Protein AF-A0A2I1JVE1-F1 (afdb_monomer_lite)

InterPro domains:
  IPR011664 Abortive infection system protein AbiD/AbiF-like [PF07751] (32-237)

pLDDT: mean 90.85, std 9.5, range [49.72, 98.31]

Organism: NCBI:txid137730

Secondary structure (DSSP, 8-state):
-PPPP--HHHHHHHHHHTT-B-S-HHHHHHHHHHH-HIIIIIHHGGGSBS----TTSPP-B-TT-BHHHHHHHHHHHHHHHHHHHHHHHHHHHHHHHHHHHHHHHHH-S-HHHHS-GGGS----EEEETTEEEEHHHHHHHHHHHHHT-SSTTHHHHHHHHS---HHHHGGGS-HHHHHHHHHHS-HHHHHHHHHHHH---HHHHHH-HHHHHHHHHHHHHHHHHHHHHHTT---TT---TT---TTGGG-

Sequence (251 aa):
MMKPFLTIDEQITLLKKRQLTFLSEEQASKNLLRYGYYEIINGYKDLFLENKADPCDEDIYLSDSTFENIFDLFLFDTRLRRAVFTSMLEVEMNLRSALSYVICKHYGPNERDYLIRENFKSGNKVSHQGKTEYQIDQLLRKLHKIRHDKVQPMMHYREKYNNVPPWIIIKGTSMGNLLMLYKLLKAPLKNEVVSILYGYPIEVVSNEDSVKNLFADSLKLFLKYRNRSAHGGRIYNYAPEKNKIRYWWIL

Foldseek 3Di:
DDDDDDQLVRVLVLCVVLLAAEPDSVVLSVVCVVQNCCLQCVQQVPVFFPDPDDPPDDTHGDNPHYSVVSVVVSVVQLVVLVVLQVVLVVVLVLLLVLLLVLLCVVQNFFCVRSLDLVQWAQDDWDQDPNDTGTLSVVLSVVLVVLCPDCDPPSVVCCVPVVGGGSSRSSVSDDLVSSLSSLVTGDPLSNLSSLCSSVVNDSVCSSPDVLSVLLVNLVSVVSVVSNVCSVVSHGDPPDDDPPRDRPRPVVD

Structure (mmCIF, N/CA/C/O backbone):
data_AF-A0A2I1JVE1-F1
#
_entry.id   AF-A0A2I1JVE1-F1
#
loop_
_atom_site.group_PDB
_atom_site.id
_atom_site.type_symbol
_atom_site.label_atom_id
_atom_site.label_alt_id
_atom_site.label_comp_id
_atom_site.label_asym_id
_atom_site.label_entity_id
_atom_site.label_seq_id
_atom_site.pdbx_PDB_ins_code
_atom_site.Cartn_x
_atom_site.Cartn_y
_atom_site.Cartn_z
_atom_site.occupancy
_atom_site.B_iso_or_equiv
_atom_site.auth_seq_id
_atom_site.auth_comp_id
_atom_site.auth_asym_id
_atom_site.auth_atom_id
_atom_site.pdbx_PDB_model_num
ATOM 1 N N . MET A 1 1 ? -8.021 21.510 24.294 1.00 49.81 1 MET A N 1
ATOM 2 C CA . MET A 1 1 ? -7.552 21.104 25.639 1.00 49.81 1 MET A CA 1
ATOM 3 C C . MET A 1 1 ? -6.972 19.701 25.572 1.00 49.81 1 MET A C 1
ATOM 5 O O . MET A 1 1 ? -7.503 18.879 24.833 1.00 49.81 1 MET A O 1
ATOM 9 N N . MET A 1 2 ? -5.881 19.437 26.293 1.00 56.72 2 MET A N 1
ATOM 10 C CA . MET A 1 2 ? -5.322 18.087 26.432 1.00 56.72 2 MET A CA 1
ATOM 11 C C . MET A 1 2 ? -6.308 17.246 27.258 1.00 56.72 2 MET A C 1
ATOM 13 O O . MET A 1 2 ? -6.728 17.693 28.323 1.00 56.72 2 MET A O 1
ATOM 17 N N . LYS A 1 3 ? -6.740 16.083 26.752 1.00 74.25 3 LYS A N 1
ATOM 18 C CA . LYS A 1 3 ? -7.636 15.200 27.516 1.00 74.25 3 LYS A CA 1
ATOM 19 C C . LYS A 1 3 ? -6.835 14.545 28.654 1.00 74.25 3 LYS A C 1
ATOM 21 O O . LYS A 1 3 ? -5.726 14.084 28.378 1.00 74.25 3 LYS A O 1
ATOM 26 N N . PRO A 1 4 ? -7.351 14.520 29.896 1.00 83.56 4 PRO A N 1
ATOM 27 C CA . PRO A 1 4 ? -6.646 13.920 31.023 1.00 83.56 4 PRO A CA 1
ATOM 28 C C . PRO A 1 4 ? -6.486 12.408 30.830 1.00 83.56 4 PRO A C 1
ATOM 30 O O . PRO A 1 4 ? -7.264 11.775 30.111 1.00 83.56 4 PRO A O 1
ATOM 33 N N . PHE A 1 5 ? -5.471 11.832 31.475 1.00 87.31 5 PHE A N 1
ATOM 34 C CA . PHE A 1 5 ? -5.350 10.382 31.593 1.00 87.31 5 PHE A CA 1
ATOM 35 C C . PHE A 1 5 ? -6.515 9.842 32.427 1.00 87.31 5 PHE A C 1
ATOM 37 O O . PHE A 1 5 ? -6.842 10.419 33.460 1.00 87.31 5 PHE A O 1
ATOM 44 N N . LEU A 1 6 ? -7.113 8.744 31.965 1.00 89.62 6 LEU A N 1
ATOM 45 C CA . LEU A 1 6 ? -8.162 8.015 32.670 1.00 89.62 6 LEU A CA 1
ATOM 46 C C . LEU A 1 6 ? -7.754 6.546 32.769 1.00 89.62 6 LEU A C 1
ATOM 48 O O . LEU A 1 6 ? -7.384 5.933 31.759 1.00 89.62 6 LEU A O 1
ATOM 52 N N . THR A 1 7 ? -7.863 5.984 33.966 1.00 93.88 7 THR A N 1
ATOM 53 C CA . THR A 1 7 ? -7.804 4.543 34.233 1.00 93.88 7 THR A CA 1
ATOM 54 C C . THR A 1 7 ? -8.938 3.803 33.516 1.00 93.88 7 THR A C 1
ATOM 56 O O . THR A 1 7 ? -9.892 4.413 33.032 1.00 93.88 7 THR A O 1
ATOM 59 N N . ILE A 1 8 ? -8.853 2.473 33.417 1.00 93.81 8 ILE A N 1
ATOM 60 C CA . ILE A 1 8 ? -9.895 1.675 32.747 1.00 93.81 8 ILE A CA 1
ATOM 61 C C . ILE A 1 8 ? -11.248 1.823 33.457 1.00 93.81 8 ILE A C 1
ATOM 63 O O . ILE A 1 8 ? -12.262 2.027 32.794 1.00 93.81 8 ILE A O 1
ATOM 67 N N . ASP A 1 9 ? -11.261 1.829 34.788 1.00 93.31 9 ASP A N 1
ATOM 68 C CA . ASP A 1 9 ? -12.494 1.987 35.567 1.00 93.31 9 ASP A CA 1
ATOM 69 C C . ASP A 1 9 ? -13.114 3.382 35.380 1.00 93.31 9 ASP A C 1
ATOM 71 O O . ASP A 1 9 ? -14.331 3.526 35.222 1.00 93.31 9 ASP A O 1
ATOM 75 N N . GLU A 1 10 ? -12.280 4.425 35.300 1.00 93.81 10 GLU A N 1
ATOM 76 C CA . GLU A 1 10 ? -12.727 5.781 34.962 1.00 93.81 10 GLU A CA 1
ATOM 77 C C . GLU A 1 10 ? -13.257 5.868 33.524 1.00 93.81 10 GLU A C 1
ATOM 79 O O . GLU A 1 10 ? -14.242 6.563 33.272 1.00 93.81 10 GLU A O 1
ATOM 84 N N . GLN A 1 11 ? -12.659 5.141 32.574 1.00 94.06 11 GLN A N 1
ATOM 85 C CA . GLN A 1 11 ? -13.157 5.061 31.197 1.00 94.06 11 GLN A CA 1
ATOM 86 C C . GLN A 1 11 ? -14.532 4.386 31.127 1.00 94.06 11 GLN A C 1
ATOM 88 O O . GLN A 1 11 ? -15.409 4.888 30.423 1.00 94.06 11 GLN A O 1
ATOM 93 N N . ILE A 1 12 ? -14.751 3.291 31.864 1.00 94.38 12 ILE A N 1
ATOM 94 C CA . ILE A 1 12 ? -16.064 2.630 31.957 1.00 94.38 12 ILE A CA 1
ATOM 95 C C . ILE A 1 12 ? -17.092 3.578 32.578 1.00 94.38 12 ILE A C 1
ATOM 97 O O . ILE A 1 12 ? -18.182 3.756 32.034 1.00 94.38 12 ILE A O 1
ATOM 101 N N . THR A 1 13 ? -16.727 4.250 33.671 1.00 93.88 13 THR A N 1
ATOM 102 C CA . THR A 1 13 ? -17.598 5.223 34.346 1.00 93.88 13 THR A CA 1
ATOM 103 C C . THR A 1 13 ? -17.984 6.373 33.412 1.00 93.88 13 THR A C 1
ATOM 105 O O . THR A 1 13 ? -19.152 6.756 33.339 1.00 93.88 13 THR A O 1
ATOM 108 N N . LEU A 1 14 ? -17.028 6.883 32.630 1.00 92.00 14 LEU A N 1
ATOM 109 C CA . LEU A 1 14 ? -17.275 7.906 31.615 1.00 92.00 14 LEU A CA 1
ATOM 110 C C . LEU A 1 14 ? -18.252 7.424 30.537 1.00 92.00 14 LEU A C 1
ATOM 112 O O . LEU A 1 14 ? -19.139 8.173 30.138 1.00 92.00 14 LEU A O 1
ATOM 116 N N . LEU A 1 15 ? -18.099 6.193 30.048 1.00 92.44 15 LEU A N 1
ATOM 117 C CA . LEU A 1 15 ? -18.982 5.630 29.025 1.00 92.44 15 LEU A CA 1
ATOM 118 C C . LEU A 1 15 ? -20.411 5.427 29.547 1.00 92.44 15 LEU A C 1
ATOM 120 O O . LEU A 1 15 ? -21.355 5.776 28.842 1.00 92.44 15 LEU A O 1
ATOM 124 N N . LYS A 1 16 ? -20.572 4.986 30.800 1.00 92.31 16 LYS A N 1
ATOM 125 C CA . LYS A 1 16 ? -21.882 4.918 31.469 1.00 92.31 16 LYS A CA 1
ATOM 126 C C . LYS A 1 16 ? -22.533 6.296 31.600 1.00 92.31 16 LYS A C 1
ATOM 128 O O . LYS A 1 16 ? -23.711 6.440 31.290 1.00 92.31 16 LYS A O 1
ATOM 133 N N . LYS A 1 17 ? -21.767 7.328 31.992 1.00 91.81 17 LYS A N 1
ATOM 134 C CA . LYS A 1 17 ? -22.257 8.723 32.047 1.00 91.81 17 LYS A CA 1
ATOM 135 C C . LYS A 1 17 ? -22.789 9.188 30.683 1.00 91.81 17 LYS A C 1
ATOM 137 O O . LYS A 1 17 ? -23.742 9.955 30.626 1.00 91.81 17 LYS A O 1
ATOM 142 N N . ARG A 1 18 ? -22.198 8.696 29.592 1.00 90.94 18 ARG A N 1
ATOM 143 C CA . ARG A 1 18 ? -22.594 8.991 28.205 1.00 90.94 18 ARG A CA 1
ATOM 144 C C . ARG A 1 18 ? -23.749 8.127 27.681 1.00 90.94 18 ARG A C 1
ATOM 146 O O . ARG A 1 18 ? -24.028 8.177 26.489 1.00 90.94 18 ARG A O 1
ATOM 153 N N . GLN A 1 19 ? -24.414 7.363 28.551 1.00 91.31 19 GLN A N 1
ATOM 154 C CA . GLN A 1 19 ? -25.519 6.448 28.233 1.00 91.31 19 GLN A CA 1
ATOM 155 C C . GLN A 1 19 ? -25.126 5.196 27.430 1.00 91.31 19 GLN A C 1
ATOM 157 O O . GLN A 1 19 ? -25.992 4.523 26.883 1.00 91.31 19 GLN A O 1
ATOM 162 N N . LEU A 1 20 ? -23.839 4.828 27.384 1.00 92.88 20 LEU A N 1
ATOM 163 C CA . LEU A 1 20 ? -23.442 3.557 26.778 1.00 92.88 20 LEU A CA 1
ATOM 164 C C . LEU A 1 20 ? -23.725 2.400 27.743 1.00 92.88 20 LEU A C 1
ATOM 166 O O . LEU A 1 20 ? -23.255 2.405 28.885 1.00 92.88 20 LEU A O 1
ATOM 170 N N . THR A 1 21 ? -24.458 1.397 27.267 1.00 94.75 21 THR A N 1
ATOM 171 C CA . THR A 1 21 ? -24.751 0.179 28.033 1.00 94.75 21 THR A CA 1
ATOM 172 C C . THR A 1 21 ? -23.675 -0.892 27.818 1.00 94.75 21 THR A C 1
ATOM 174 O O . THR A 1 21 ? -22.891 -0.831 26.870 1.00 94.75 21 THR A O 1
ATOM 177 N N . PHE A 1 22 ? -23.601 -1.870 28.723 1.00 95.38 22 PHE A N 1
ATOM 178 C CA . PHE A 1 22 ? -22.607 -2.945 28.691 1.00 95.38 22 PHE A CA 1
ATOM 179 C C . PHE A 1 22 ? -23.295 -4.285 28.931 1.00 95.38 22 PHE A C 1
ATOM 181 O O . PHE A 1 22 ? -24.024 -4.427 29.912 1.00 95.38 22 PHE A O 1
ATOM 188 N N . LEU A 1 23 ? -23.028 -5.277 28.080 1.00 94.19 23 LEU A N 1
ATOM 189 C CA . LEU A 1 23 ? -23.430 -6.660 28.351 1.00 94.19 23 LEU A CA 1
ATOM 190 C C . LEU A 1 23 ? -22.494 -7.301 29.385 1.00 94.19 23 LEU A C 1
ATOM 192 O O . LEU A 1 23 ? -22.943 -8.055 30.247 1.00 94.19 23 LEU A O 1
ATOM 196 N N . SER A 1 24 ? -21.193 -6.989 29.327 1.00 94.81 24 SER A N 1
ATOM 197 C CA . SER A 1 24 ? -20.205 -7.406 30.327 1.00 94.81 24 SER A CA 1
ATOM 198 C C . SER A 1 24 ? -19.128 -6.342 30.543 1.00 94.81 24 SER A C 1
ATOM 200 O O . SER A 1 24 ? -18.213 -6.168 29.735 1.00 94.81 24 SER A O 1
ATOM 202 N N . GLU A 1 25 ? -19.182 -5.668 31.693 1.00 94.19 25 GLU A N 1
ATOM 203 C CA . GLU A 1 25 ? -18.186 -4.654 32.068 1.00 94.19 25 GLU A CA 1
ATOM 204 C C . GLU A 1 25 ? -16.777 -5.236 32.203 1.00 94.19 25 GLU A C 1
ATOM 206 O O . GLU A 1 25 ? -15.808 -4.626 31.759 1.00 94.19 25 GLU A O 1
ATOM 211 N N . GLU A 1 26 ? -16.652 -6.447 32.753 1.00 95.25 26 GLU A N 1
ATOM 212 C CA . GLU A 1 26 ? -15.361 -7.123 32.890 1.00 95.25 26 GLU A CA 1
ATOM 213 C C . GLU A 1 26 ? -14.701 -7.338 31.519 1.00 95.25 26 GLU A C 1
ATOM 215 O O . GLU A 1 26 ? -13.508 -7.067 31.331 1.00 95.25 26 GLU A O 1
ATOM 220 N N . GLN A 1 27 ? -15.479 -7.798 30.534 1.00 94.88 27 GLN A N 1
ATOM 221 C CA . GLN A 1 27 ? -14.973 -8.019 29.185 1.00 94.88 27 GLN A CA 1
ATOM 222 C C . GLN A 1 27 ? -14.660 -6.697 28.476 1.00 94.88 27 GLN A C 1
ATOM 224 O O . GLN A 1 27 ? -13.642 -6.601 27.782 1.00 94.88 27 GLN A O 1
ATOM 229 N N . ALA A 1 28 ? -15.484 -5.668 28.681 1.00 95.62 28 ALA A N 1
ATOM 230 C CA . ALA A 1 28 ? -15.236 -4.333 28.153 1.00 95.62 28 ALA A CA 1
ATOM 231 C C . ALA A 1 28 ? -13.927 -3.739 28.692 1.00 95.62 28 ALA A C 1
ATOM 233 O O . ALA A 1 28 ? -13.100 -3.277 27.903 1.00 95.62 28 ALA A O 1
ATOM 234 N N . SER A 1 29 ? -13.671 -3.851 29.998 1.00 95.12 29 SER A N 1
ATOM 235 C CA . SER A 1 29 ? -12.418 -3.420 30.628 1.00 95.12 29 SER A CA 1
ATOM 236 C C . SER A 1 29 ? -11.199 -4.136 30.043 1.00 95.12 29 SER A C 1
ATOM 238 O O . SER A 1 29 ? -10.210 -3.491 29.682 1.00 95.12 29 SER A O 1
ATOM 240 N N . LYS A 1 30 ? -11.273 -5.464 29.855 1.00 96.12 30 LYS A N 1
ATOM 241 C CA . LYS A 1 30 ? -10.202 -6.241 29.199 1.00 96.12 30 LYS A CA 1
ATOM 242 C C . LYS A 1 30 ? -9.957 -5.779 27.760 1.00 96.12 30 LYS A C 1
ATOM 244 O O . LYS A 1 30 ? -8.806 -5.667 27.334 1.00 96.12 30 LYS A O 1
ATOM 249 N N . ASN A 1 31 ? -11.019 -5.494 27.007 1.00 96.00 31 ASN A N 1
ATOM 250 C CA . ASN A 1 31 ? -10.920 -5.029 25.623 1.00 96.00 31 ASN A CA 1
ATOM 251 C C . ASN A 1 31 ? -10.331 -3.611 25.531 1.00 96.00 31 ASN A C 1
ATOM 253 O O . ASN A 1 31 ? -9.445 -3.379 24.705 1.00 96.00 31 ASN A O 1
ATOM 257 N N . LEU A 1 32 ? -10.759 -2.689 26.399 1.00 95.62 32 LEU A N 1
ATOM 258 C CA . LEU A 1 32 ? -10.210 -1.332 26.490 1.00 95.62 32 LEU A CA 1
ATOM 259 C C . LEU A 1 32 ? -8.726 -1.345 26.857 1.00 95.62 32 LEU A C 1
ATOM 261 O O . LEU A 1 32 ? -7.947 -0.619 26.244 1.00 95.62 32 LEU A O 1
ATOM 265 N N . LEU A 1 33 ? -8.318 -2.209 27.788 1.00 94.88 33 LEU A N 1
ATOM 266 C CA . LEU A 1 33 ? -6.909 -2.381 28.139 1.00 94.88 33 LEU A CA 1
ATOM 267 C C . LEU A 1 33 ? -6.088 -2.927 26.961 1.00 94.88 33 LEU A C 1
ATOM 269 O O . LEU A 1 33 ? -4.961 -2.493 26.733 1.00 94.88 33 LEU A O 1
ATOM 273 N N . ARG A 1 34 ? -6.646 -3.877 26.202 1.00 94.88 34 ARG A N 1
ATOM 274 C CA . ARG A 1 34 ? -5.937 -4.561 25.112 1.00 94.88 34 ARG A CA 1
ATOM 275 C C . ARG A 1 34 ? -5.772 -3.713 23.853 1.00 94.88 34 ARG A C 1
ATOM 277 O O . ARG A 1 34 ? -4.721 -3.778 23.221 1.00 94.88 34 ARG A O 1
ATOM 284 N N . TYR A 1 35 ? -6.817 -3.000 23.443 1.00 93.25 35 TYR A N 1
ATOM 285 C CA . TYR A 1 35 ? -6.843 -2.278 22.165 1.00 93.25 35 TYR A CA 1
ATOM 286 C C . TYR A 1 35 ? -6.790 -0.759 22.333 1.00 93.25 35 TYR A C 1
ATOM 288 O O . TYR A 1 35 ? -6.449 -0.057 21.387 1.00 93.25 35 TYR A O 1
ATOM 296 N N . GLY A 1 36 ? -7.074 -0.254 23.533 1.00 93.00 36 GLY A N 1
ATOM 297 C CA . GLY A 1 36 ? -7.095 1.168 23.836 1.00 93.00 36 GLY A CA 1
ATOM 298 C C . GLY A 1 36 ? -8.445 1.825 23.550 1.00 93.00 36 GLY A C 1
ATOM 299 O O . GLY A 1 36 ? -9.123 1.538 22.561 1.00 93.00 36 GLY A O 1
ATOM 300 N N . TYR A 1 37 ? -8.806 2.785 24.404 1.00 93.38 37 TYR A N 1
ATOM 301 C CA . TYR A 1 37 ? -10.037 3.569 24.278 1.00 93.38 37 TYR A CA 1
ATOM 302 C C . TYR A 1 37 ? -10.138 4.304 22.940 1.00 93.38 37 TYR A C 1
ATOM 304 O O . TYR A 1 37 ? -11.206 4.362 22.338 1.00 93.38 37 TYR A O 1
ATOM 312 N N . TYR A 1 38 ? -9.031 4.881 22.460 1.00 90.19 38 TYR A N 1
ATOM 313 C CA . TYR A 1 38 ? -9.042 5.650 21.217 1.00 90.19 38 TYR A CA 1
ATOM 314 C C . TYR A 1 38 ? -9.389 4.772 20.007 1.00 90.19 38 TYR A C 1
ATOM 316 O O . TYR A 1 38 ? -10.231 5.159 19.201 1.00 90.19 38 TYR A O 1
ATOM 324 N N . GLU A 1 39 ? -8.789 3.587 19.913 1.00 90.94 39 GLU A N 1
ATOM 325 C CA . GLU A 1 39 ? -8.988 2.681 18.780 1.00 90.94 39 GLU A CA 1
ATOM 326 C C . GLU A 1 39 ? -10.410 2.121 18.733 1.00 90.94 39 GLU A C 1
ATOM 328 O O . GLU A 1 39 ? -10.994 2.062 17.655 1.00 90.94 39 GLU A O 1
ATOM 333 N N . ILE A 1 40 ? -10.983 1.747 19.883 1.00 94.00 40 ILE A N 1
ATOM 334 C CA . ILE A 1 40 ? -12.346 1.200 19.943 1.00 94.00 40 ILE A CA 1
ATOM 335 C C . ILE A 1 40 ? -13.380 2.329 19.903 1.00 94.00 40 ILE A C 1
ATOM 337 O O . ILE A 1 40 ? -14.211 2.388 19.003 1.00 94.00 40 ILE A O 1
ATOM 341 N N . ILE A 1 41 ? -13.346 3.240 20.876 1.00 93.56 41 ILE A N 1
ATOM 342 C CA . ILE A 1 41 ? -14.428 4.203 21.079 1.00 93.56 41 ILE A CA 1
ATOM 343 C C . ILE A 1 41 ? -14.321 5.351 20.083 1.00 93.56 41 ILE A C 1
ATOM 345 O O . ILE A 1 41 ? -15.203 5.523 19.248 1.00 93.56 41 ILE A O 1
ATOM 349 N N . ASN A 1 42 ? -13.229 6.122 20.107 1.00 89.38 42 ASN A N 1
ATOM 350 C CA . ASN A 1 42 ? -13.105 7.276 19.204 1.00 89.38 42 ASN A CA 1
ATOM 351 C C . ASN A 1 42 ? -13.051 6.853 17.730 1.00 89.38 42 ASN A C 1
ATOM 353 O O . ASN A 1 42 ? -13.417 7.633 16.854 1.00 89.38 42 ASN A O 1
ATOM 357 N N . GLY A 1 43 ? -12.605 5.626 17.457 1.00 89.44 43 GLY A N 1
ATOM 358 C CA . GLY A 1 43 ? -12.594 5.052 16.122 1.00 89.44 43 GLY A CA 1
ATOM 359 C C . GLY A 1 43 ? -13.978 4.674 15.587 1.00 89.44 43 GLY A C 1
ATOM 360 O O . GLY A 1 43 ? -14.159 4.693 14.373 1.00 89.44 43 GLY A O 1
ATOM 361 N N . TYR A 1 44 ? -14.956 4.327 16.427 1.00 93.19 44 TYR A N 1
ATOM 362 C CA . TYR A 1 44 ? -16.185 3.674 15.941 1.00 93.19 44 TYR A CA 1
ATOM 363 C C . TYR A 1 44 ? -17.487 4.209 16.541 1.00 93.19 44 TYR A C 1
ATOM 365 O O . TYR A 1 44 ? -18.555 3.809 16.088 1.00 93.19 44 TYR A O 1
ATOM 373 N N . LYS A 1 45 ? -17.423 5.162 17.480 1.00 90.81 45 LYS A N 1
ATOM 374 C CA . LYS A 1 45 ? -18.602 5.761 18.124 1.00 90.81 45 LYS A CA 1
ATOM 375 C C . LYS A 1 45 ? -19.570 6.450 17.161 1.00 90.81 45 LYS A C 1
ATOM 377 O O . LYS A 1 45 ? -20.754 6.485 17.454 1.00 90.81 45 LYS A O 1
ATOM 382 N N . ASP A 1 46 ? -19.097 6.971 16.024 1.00 88.94 46 ASP A N 1
ATOM 383 C CA . ASP A 1 46 ? -19.845 7.911 15.166 1.00 88.94 46 ASP A CA 1
ATOM 384 C C . ASP A 1 46 ? -21.217 7.388 14.684 1.00 88.94 46 ASP A C 1
ATOM 386 O O . ASP A 1 46 ? -22.112 8.183 14.402 1.00 88.94 46 ASP A O 1
ATOM 390 N N . LEU A 1 47 ? -21.390 6.065 14.570 1.00 87.94 47 LEU A N 1
ATOM 391 C CA . LEU A 1 47 ? -22.654 5.429 14.162 1.00 87.94 47 LEU A CA 1
ATOM 392 C C . LEU A 1 47 ? -23.653 5.237 15.313 1.00 87.94 47 LEU A C 1
ATOM 394 O O . LEU A 1 47 ? -24.817 4.946 15.057 1.00 87.94 47 LEU A O 1
ATOM 398 N N . PHE A 1 48 ? -23.193 5.383 16.552 1.00 90.62 48 PHE A N 1
ATOM 399 C CA . PHE A 1 48 ? -23.928 5.067 17.777 1.00 90.62 48 PHE A CA 1
ATOM 400 C C . PHE A 1 48 ? -24.266 6.317 18.601 1.00 90.62 48 PHE A C 1
ATOM 402 O O . PHE A 1 48 ? -24.815 6.195 19.692 1.00 90.62 48 PHE A O 1
ATOM 409 N N . LEU A 1 49 ? -23.912 7.511 18.114 1.00 89.56 49 LEU A N 1
ATOM 410 C CA . LEU A 1 49 ? -24.218 8.780 18.773 1.00 89.56 49 LEU A CA 1
ATOM 411 C C . LEU A 1 49 ? -25.605 9.282 18.364 1.00 89.56 49 LEU A C 1
ATOM 413 O O . LEU A 1 49 ? -25.934 9.299 17.177 1.00 89.56 49 LEU A O 1
ATOM 417 N N . GLU A 1 50 ? -26.387 9.724 19.348 1.00 81.19 50 GLU A N 1
ATOM 418 C CA . GLU A 1 50 ? -27.723 10.300 19.150 1.00 81.19 50 GLU A CA 1
ATOM 419 C C . GLU A 1 50 ? -27.633 11.706 18.546 1.00 81.19 50 GLU A C 1
ATOM 421 O O . GLU A 1 50 ? -28.279 12.018 17.546 1.00 81.19 50 GLU A O 1
ATOM 426 N N . ASN A 1 51 ? -26.739 12.529 19.095 1.00 70.31 51 ASN A N 1
ATOM 427 C CA . ASN A 1 51 ? -26.424 13.844 18.566 1.00 70.31 51 ASN A CA 1
ATOM 428 C C . ASN A 1 51 ? -25.065 13.807 17.866 1.00 70.31 51 ASN A C 1
ATOM 430 O O . ASN A 1 51 ? -24.022 13.651 18.499 1.00 70.31 51 ASN A O 1
ATOM 434 N N . LYS A 1 52 ? -25.056 14.044 16.549 1.00 63.06 52 LYS A N 1
ATOM 435 C CA . LYS A 1 52 ? -23.845 14.458 15.818 1.00 63.06 52 LYS A CA 1
ATOM 436 C C . LYS A 1 52 ? -23.562 15.940 16.104 1.00 63.06 52 LYS A C 1
ATOM 438 O O . LYS A 1 52 ? -23.509 16.741 15.175 1.00 63.06 52 LYS A O 1
ATOM 443 N N . ALA A 1 53 ? -23.526 16.328 17.375 1.00 49.72 53 ALA A N 1
ATOM 444 C CA . ALA A 1 53 ? -23.419 17.728 17.762 1.00 49.72 53 ALA A CA 1
ATOM 445 C C . ALA A 1 53 ? -21.970 18.233 17.701 1.00 49.72 53 ALA A C 1
ATOM 447 O O . ALA A 1 53 ? -21.019 17.452 17.621 1.00 49.72 53 ALA A O 1
ATOM 448 N N . ASP A 1 54 ? -21.859 19.561 17.666 1.00 52.75 54 ASP A N 1
ATOM 449 C CA . ASP A 1 54 ? -20.648 20.379 17.586 1.00 52.75 54 ASP A CA 1
ATOM 450 C C . ASP A 1 54 ? -19.485 19.836 18.451 1.00 52.75 54 ASP A C 1
ATOM 452 O O . ASP A 1 54 ? -19.724 19.218 19.489 1.00 52.75 54 ASP A O 1
ATOM 456 N N . PRO A 1 55 ? -18.208 20.135 18.131 1.00 54.38 55 PRO A N 1
ATOM 457 C CA . PRO A 1 55 ? -17.032 19.716 18.911 1.00 54.38 55 PRO A CA 1
ATOM 458 C C . PRO A 1 55 ? -17.035 20.118 20.401 1.00 54.38 55 PRO A C 1
ATOM 460 O O . PRO A 1 55 ? -16.106 19.751 21.126 1.00 54.38 55 PRO A O 1
ATOM 463 N N . CYS A 1 56 ? -18.020 20.913 20.825 1.00 49.88 56 CYS A N 1
ATOM 464 C CA . CYS A 1 56 ? -18.212 21.438 22.169 1.00 49.88 56 CYS A CA 1
ATOM 465 C C . CYS A 1 56 ? -19.190 20.620 23.030 1.00 49.88 56 CYS A C 1
ATOM 467 O O . CYS A 1 56 ? -19.138 20.771 24.249 1.00 49.88 56 CYS A O 1
ATOM 469 N N . ASP A 1 57 ? -20.034 19.763 22.444 1.00 61.03 57 ASP A N 1
ATOM 470 C CA . ASP A 1 57 ? -21.010 18.969 23.202 1.00 61.03 57 ASP A CA 1
ATOM 471 C C . ASP A 1 57 ? -20.433 17.621 23.667 1.00 61.03 57 ASP A C 1
ATOM 473 O O . ASP A 1 57 ? -19.573 17.013 23.019 1.00 61.03 57 ASP A O 1
ATOM 477 N N . GLU A 1 58 ? -20.879 17.147 24.838 1.00 72.56 58 GLU A N 1
ATOM 478 C CA . GLU A 1 58 ? -20.535 15.803 25.317 1.00 72.56 58 GLU A CA 1
ATOM 479 C C . GLU A 1 58 ? -21.189 14.741 24.411 1.00 72.56 58 GLU A C 1
ATOM 481 O O . GLU A 1 58 ? -22.375 14.812 24.103 1.00 72.56 58 GLU A O 1
ATOM 486 N N . ASP A 1 59 ? -20.413 13.730 24.003 1.00 81.62 59 ASP A N 1
ATOM 487 C CA . ASP A 1 59 ? -20.921 12.580 23.243 1.00 81.62 59 ASP A CA 1
ATOM 488 C C . ASP A 1 59 ? -22.031 11.854 24.035 1.00 81.62 59 ASP A C 1
ATOM 490 O O . ASP A 1 59 ? -21.745 11.332 25.116 1.00 81.62 59 ASP A O 1
ATOM 494 N N . ILE A 1 60 ? -23.245 11.754 23.483 1.00 86.31 60 ILE A N 1
ATOM 495 C CA . ILE A 1 60 ? -24.353 10.948 24.032 1.00 86.31 60 ILE A CA 1
ATOM 496 C C . ILE A 1 60 ? -24.667 9.806 23.059 1.00 86.31 60 ILE A C 1
ATOM 498 O O . ILE A 1 60 ? -24.871 10.042 21.863 1.00 86.31 60 ILE A O 1
ATOM 502 N N . TYR A 1 61 ? -24.669 8.571 23.565 1.00 88.88 61 TYR A N 1
ATOM 503 C CA . TYR A 1 61 ? -24.983 7.373 22.781 1.00 88.88 61 TYR A CA 1
ATOM 504 C C . TYR A 1 61 ? -26.494 7.130 22.695 1.00 88.88 61 TYR A C 1
ATOM 506 O O . TYR A 1 61 ? -27.234 7.497 23.601 1.00 88.88 61 TYR A O 1
ATOM 514 N N . LEU A 1 62 ? -26.940 6.485 21.614 1.00 89.06 62 LEU A N 1
ATOM 515 C CA . LEU A 1 62 ? -28.326 6.031 21.454 1.00 89.06 62 LEU A CA 1
ATOM 516 C C . LEU A 1 62 ? -28.697 5.039 22.571 1.00 89.06 62 LEU A C 1
ATOM 518 O O . LEU A 1 62 ? -27.865 4.209 22.942 1.00 89.06 62 LEU A O 1
ATOM 522 N N . SER A 1 63 ? -29.951 5.062 23.033 1.00 83.75 63 SER A N 1
ATOM 523 C CA . SER A 1 63 ? -30.436 4.280 24.187 1.00 83.75 63 SER A CA 1
ATOM 524 C C . SER A 1 63 ? -30.150 2.775 24.119 1.00 83.75 63 SER A C 1
ATOM 526 O O . SER A 1 63 ? -29.860 2.161 25.142 1.00 83.75 63 SER A O 1
ATOM 528 N N . ASP A 1 64 ? -30.179 2.192 22.918 1.00 87.62 64 ASP A N 1
ATOM 529 C CA . ASP A 1 64 ? -29.972 0.752 22.704 1.00 87.62 64 ASP A CA 1
ATOM 530 C C . ASP A 1 64 ? -28.526 0.398 22.308 1.00 87.62 64 ASP A C 1
ATOM 532 O O . ASP A 1 64 ? -28.225 -0.749 21.975 1.00 87.62 64 ASP A O 1
ATOM 536 N N . SER A 1 65 ? -27.608 1.372 22.309 1.00 92.38 65 SER A N 1
ATOM 537 C CA . SER A 1 65 ? -26.207 1.120 21.968 1.00 92.38 65 SER A CA 1
ATOM 538 C C . SER A 1 65 ? -25.463 0.483 23.134 1.00 92.38 65 SER A C 1
ATOM 540 O O . SER A 1 65 ? -25.405 1.027 24.241 1.00 92.38 65 SER A O 1
ATOM 542 N N . THR A 1 66 ? -24.825 -0.650 22.852 1.00 95.56 66 THR A N 1
ATOM 543 C CA . THR A 1 66 ? -23.922 -1.326 23.788 1.00 95.56 66 THR A CA 1
ATOM 544 C C . THR A 1 66 ? -22.461 -1.102 23.401 1.00 95.56 66 THR A C 1
ATOM 546 O O . THR A 1 66 ? -22.127 -0.895 22.227 1.00 95.56 66 THR A O 1
ATOM 549 N N . PHE A 1 67 ? -21.555 -1.191 24.376 1.00 96.19 67 PHE A N 1
ATOM 550 C CA . PHE A 1 67 ? -20.116 -1.257 24.115 1.00 96.19 67 PHE A CA 1
ATOM 551 C C . PHE A 1 67 ? -19.773 -2.392 23.144 1.00 96.19 67 PHE A C 1
ATOM 553 O O . PHE A 1 67 ? -18.935 -2.224 22.257 1.00 96.19 67 PHE A O 1
ATOM 560 N N . GLU A 1 68 ? -20.444 -3.532 23.285 1.00 96.81 68 GLU A N 1
ATOM 561 C CA . GLU A 1 68 ? -20.265 -4.707 22.446 1.00 96.81 68 GLU A CA 1
ATOM 562 C C . GLU A 1 68 ? -20.594 -4.414 20.978 1.00 96.81 68 GLU A C 1
ATOM 564 O O . GLU A 1 68 ? -19.828 -4.825 20.113 1.00 96.81 68 GLU A O 1
ATOM 569 N N . ASN A 1 69 ? -21.621 -3.611 20.671 1.00 95.56 69 ASN A N 1
ATOM 570 C CA . ASN A 1 69 ? -21.903 -3.220 19.283 1.00 95.56 69 ASN A CA 1
ATOM 571 C C . ASN A 1 69 ? -20.761 -2.402 18.658 1.00 95.56 69 ASN A C 1
ATOM 573 O O . ASN A 1 69 ? -20.373 -2.642 17.510 1.00 95.56 69 ASN A O 1
ATOM 577 N N . ILE A 1 70 ? -20.198 -1.450 19.411 1.00 95.94 70 ILE A N 1
ATOM 578 C CA . ILE A 1 70 ? -19.048 -0.648 18.962 1.00 95.94 70 ILE A CA 1
ATOM 579 C C . ILE A 1 70 ? -17.829 -1.557 18.765 1.00 95.94 70 ILE A C 1
ATOM 581 O O . ILE A 1 70 ? -17.106 -1.454 17.768 1.00 95.94 70 ILE A O 1
ATOM 585 N N . PHE A 1 71 ? -17.605 -2.471 19.708 1.00 96.81 71 PHE A N 1
ATOM 586 C CA . PHE A 1 71 ? -16.490 -3.403 19.670 1.00 96.81 71 PHE A CA 1
ATOM 587 C C . PHE A 1 71 ? -16.603 -4.417 18.521 1.00 96.81 71 PHE A C 1
ATOM 589 O O . PHE A 1 71 ? -15.603 -4.706 17.861 1.00 96.81 71 PHE A O 1
ATOM 596 N N . ASP A 1 72 ? -17.802 -4.902 18.210 1.00 96.50 72 ASP A N 1
ATOM 597 C CA . ASP A 1 72 ? -18.055 -5.793 17.077 1.00 96.50 72 ASP A CA 1
ATOM 598 C C . ASP A 1 72 ? -17.756 -5.106 15.745 1.00 96.50 72 ASP A C 1
ATOM 600 O O . ASP A 1 72 ? -17.129 -5.707 14.867 1.00 96.50 72 ASP A O 1
ATOM 604 N N . LEU A 1 73 ? -18.104 -3.821 15.606 1.00 96.44 73 LEU A N 1
ATOM 605 C CA . LEU A 1 73 ? -17.728 -3.034 14.433 1.00 96.44 73 LEU A CA 1
ATOM 606 C C . LEU A 1 73 ? -16.202 -2.867 14.327 1.00 96.44 73 LEU A C 1
ATOM 608 O O . LEU A 1 73 ? -15.638 -3.025 13.241 1.00 96.44 73 LEU A O 1
ATOM 612 N N . PHE A 1 74 ? -15.518 -2.614 15.447 1.00 96.38 74 PHE A N 1
ATOM 613 C CA . PHE A 1 74 ? -14.052 -2.581 15.506 1.00 96.38 74 PHE A CA 1
ATOM 614 C C . PHE A 1 74 ? -13.426 -3.919 15.069 1.00 96.38 74 PHE A C 1
ATOM 616 O O . PHE A 1 74 ? -12.450 -3.945 14.305 1.00 96.38 74 PHE A O 1
ATOM 623 N N . LEU A 1 75 ? -13.979 -5.048 15.523 1.00 96.50 75 LEU A N 1
ATOM 624 C CA . LEU A 1 75 ? -13.514 -6.381 15.140 1.00 96.50 75 LEU A CA 1
ATOM 625 C C . LEU A 1 75 ? -13.781 -6.673 13.662 1.00 96.50 75 LEU A C 1
ATOM 627 O O . LEU A 1 75 ? -12.903 -7.215 12.982 1.00 96.50 75 LEU A O 1
ATOM 631 N N . PHE A 1 76 ? -14.957 -6.301 13.160 1.00 97.31 76 PHE A N 1
ATOM 632 C CA . PHE A 1 76 ? -15.313 -6.410 11.751 1.00 97.31 76 PHE A CA 1
ATOM 633 C C . PHE A 1 76 ? -14.331 -5.628 10.872 1.00 97.31 76 PHE A C 1
ATOM 635 O O . PHE A 1 76 ? -13.709 -6.221 9.987 1.00 97.31 76 PHE A O 1
ATOM 642 N N . ASP A 1 77 ? -14.110 -4.339 11.154 1.00 96.75 77 ASP A N 1
ATOM 643 C CA . ASP A 1 77 ? -13.170 -3.514 10.387 1.00 96.75 77 ASP A CA 1
ATOM 644 C C . ASP A 1 77 ? -11.743 -4.057 10.481 1.00 96.75 77 ASP A C 1
ATOM 646 O O . ASP A 1 77 ? -11.020 -4.101 9.489 1.00 96.75 77 ASP A O 1
ATOM 650 N N . THR A 1 78 ? -11.342 -4.577 11.644 1.00 95.38 78 THR A N 1
ATOM 651 C CA . THR A 1 78 ? -10.035 -5.223 11.807 1.00 95.38 78 THR A CA 1
ATOM 652 C C . THR A 1 78 ? -9.882 -6.451 10.906 1.00 95.38 78 THR A C 1
ATOM 654 O O . THR A 1 78 ? -8.814 -6.643 10.314 1.00 95.38 78 THR A O 1
ATOM 657 N N . ARG A 1 79 ? -10.920 -7.288 10.779 1.00 97.31 79 ARG A N 1
ATOM 658 C CA . ARG A 1 79 ? -10.920 -8.447 9.870 1.00 97.31 79 ARG A CA 1
ATOM 659 C C . ARG A 1 79 ? -10.889 -7.996 8.411 1.00 97.31 79 ARG A C 1
ATOM 661 O O . ARG A 1 79 ? -10.058 -8.491 7.652 1.00 97.31 79 ARG A O 1
ATOM 668 N N . LEU A 1 80 ? -11.712 -7.012 8.049 1.00 96.88 80 LEU A N 1
ATOM 669 C CA . LEU A 1 80 ? -11.744 -6.426 6.709 1.00 96.88 80 LEU A CA 1
ATOM 670 C C . LEU A 1 80 ? -10.381 -5.837 6.322 1.00 96.88 80 LEU A C 1
ATOM 672 O O . LEU A 1 80 ? -9.843 -6.141 5.261 1.00 96.88 80 LEU A O 1
ATOM 676 N N . ARG A 1 81 ? -9.768 -5.062 7.218 1.00 96.44 81 ARG A N 1
ATOM 677 C CA . ARG A 1 81 ? -8.436 -4.477 7.046 1.00 96.44 81 ARG A CA 1
ATOM 678 C C . ARG A 1 81 ? -7.359 -5.528 6.821 1.00 96.44 81 ARG A C 1
ATOM 680 O O . ARG A 1 81 ? -6.491 -5.331 5.974 1.00 96.44 81 ARG A O 1
ATOM 687 N N . ARG A 1 82 ? -7.403 -6.641 7.558 1.00 96.56 82 ARG A N 1
ATOM 688 C CA . ARG A 1 82 ? -6.477 -7.766 7.347 1.00 96.56 82 ARG A CA 1
ATOM 689 C C . ARG A 1 82 ? -6.678 -8.396 5.974 1.00 96.56 82 ARG A C 1
ATOM 691 O O . ARG A 1 82 ? -5.690 -8.599 5.280 1.00 96.56 82 ARG A O 1
ATOM 698 N N . ALA A 1 83 ? -7.923 -8.647 5.569 1.00 97.31 83 ALA A N 1
ATOM 699 C CA . ALA A 1 83 ? -8.229 -9.201 4.252 1.00 97.31 83 ALA A CA 1
ATOM 700 C C . ALA A 1 83 ? -7.715 -8.289 3.126 1.00 97.31 83 ALA A C 1
ATOM 702 O O . ALA A 1 83 ? -6.961 -8.739 2.268 1.00 97.31 83 ALA A O 1
ATOM 703 N N . VAL A 1 84 ? -8.021 -6.987 3.194 1.00 96.62 84 VAL A N 1
ATOM 704 C CA . VAL A 1 84 ? -7.522 -5.990 2.236 1.00 96.62 84 VAL A CA 1
ATOM 705 C C . VAL A 1 84 ? -5.996 -5.965 2.215 1.00 96.62 84 VAL A C 1
ATOM 707 O O . VAL A 1 84 ? -5.404 -5.980 1.140 1.00 96.62 84 VAL A O 1
ATOM 710 N N . PHE A 1 85 ? -5.337 -5.951 3.377 1.00 96.69 85 PHE A N 1
ATOM 711 C CA . PHE A 1 85 ? -3.877 -5.949 3.438 1.00 96.69 85 PHE A CA 1
ATOM 712 C C . PHE A 1 85 ? -3.275 -7.183 2.758 1.00 96.69 85 PHE A C 1
ATOM 714 O O . PHE A 1 85 ? -2.382 -7.026 1.928 1.00 96.69 85 PHE A O 1
ATOM 721 N N . THR A 1 86 ? -3.791 -8.381 3.047 1.00 97.00 86 THR A N 1
ATOM 722 C CA . THR A 1 86 ? -3.330 -9.632 2.430 1.00 97.00 86 THR A CA 1
ATOM 723 C C . THR A 1 86 ? -3.501 -9.609 0.911 1.00 97.00 86 THR A C 1
ATOM 725 O O . THR A 1 86 ? -2.531 -9.854 0.198 1.00 97.00 86 THR A O 1
ATOM 728 N N . SER A 1 87 ? -4.668 -9.211 0.395 1.00 96.69 87 SER A N 1
ATOM 729 C CA . SER A 1 87 ? -4.879 -9.085 -1.056 1.00 96.69 87 SER A CA 1
ATOM 730 C C . SER A 1 87 ? -3.942 -8.053 -1.694 1.00 96.69 87 SER A C 1
ATOM 732 O O . SER A 1 87 ? -3.458 -8.239 -2.809 1.00 96.69 87 SER A O 1
ATOM 734 N N . MET A 1 88 ? -3.625 -6.960 -0.992 1.00 96.31 88 MET A N 1
ATOM 735 C CA . MET A 1 88 ? -2.663 -5.974 -1.491 1.00 96.31 88 MET A CA 1
ATOM 736 C C . MET A 1 88 ? -1.229 -6.515 -1.544 1.00 96.31 88 MET A C 1
ATOM 738 O O . MET A 1 88 ? -0.477 -6.087 -2.418 1.00 96.31 88 MET A O 1
ATOM 742 N N . LEU A 1 89 ? -0.844 -7.456 -0.673 1.00 95.44 89 LEU A N 1
ATOM 743 C CA . LEU A 1 89 ? 0.461 -8.123 -0.764 1.00 95.44 89 LEU A CA 1
ATOM 744 C C . LEU A 1 89 ? 0.577 -8.959 -2.044 1.00 95.44 89 LEU A C 1
ATOM 746 O O . LEU A 1 89 ? 1.628 -8.934 -2.686 1.00 95.44 89 LEU A O 1
ATOM 750 N N . GLU A 1 90 ? -0.496 -9.642 -2.448 1.00 95.56 90 GLU A N 1
ATOM 751 C CA . GLU A 1 90 ? -0.546 -10.405 -3.703 1.00 95.56 90 GLU A CA 1
ATOM 752 C C . GLU A 1 90 ? -0.448 -9.486 -4.924 1.00 95.56 90 GLU A C 1
ATOM 754 O O . GLU A 1 90 ? 0.366 -9.719 -5.819 1.00 95.56 90 GLU A O 1
ATOM 759 N N . VAL A 1 91 ? -1.200 -8.380 -4.931 1.00 95.38 91 VAL A N 1
ATOM 760 C CA . VAL A 1 91 ? -1.098 -7.351 -5.979 1.00 95.38 91 VAL A CA 1
ATOM 761 C C . VAL A 1 91 ? 0.327 -6.800 -6.071 1.00 95.38 91 VAL A C 1
ATOM 763 O O . VAL A 1 91 ? 0.877 -6.660 -7.165 1.00 95.38 91 VAL A O 1
ATOM 766 N N . GLU A 1 92 ? 0.951 -6.501 -4.929 1.00 95.81 92 GLU A N 1
ATOM 767 C CA . GLU A 1 92 ? 2.324 -6.004 -4.869 1.00 95.81 92 GLU A CA 1
ATOM 768 C C . GLU A 1 92 ? 3.316 -7.050 -5.404 1.00 95.81 92 GLU A C 1
ATOM 770 O O . GLU A 1 92 ? 4.227 -6.706 -6.157 1.00 95.81 92 GLU A O 1
ATOM 775 N N . MET A 1 93 ? 3.130 -8.331 -5.072 1.00 96.12 93 MET A N 1
ATOM 776 C CA . MET A 1 93 ? 3.933 -9.442 -5.589 1.00 96.12 93 MET A CA 1
ATOM 777 C C . MET A 1 93 ? 3.813 -9.580 -7.113 1.00 96.12 93 MET A C 1
ATOM 779 O O . MET A 1 93 ? 4.835 -9.669 -7.798 1.00 96.12 93 MET A O 1
ATOM 783 N N . ASN A 1 94 ? 2.595 -9.530 -7.653 1.00 96.31 94 ASN A N 1
ATOM 784 C CA . ASN A 1 94 ? 2.352 -9.618 -9.093 1.00 96.31 94 ASN A CA 1
ATOM 785 C C . ASN A 1 94 ? 2.979 -8.434 -9.834 1.00 96.31 94 ASN A C 1
ATOM 787 O O . ASN A 1 94 ? 3.683 -8.625 -10.828 1.00 96.31 94 ASN A O 1
ATOM 791 N N . LEU A 1 95 ? 2.824 -7.216 -9.302 1.00 97.31 95 LEU A N 1
ATOM 792 C CA . LEU A 1 95 ? 3.453 -6.020 -9.861 1.00 97.31 95 LEU A CA 1
ATOM 793 C C . LEU A 1 95 ? 4.985 -6.125 -9.857 1.00 97.31 95 LEU A C 1
ATOM 795 O O . LEU A 1 95 ? 5.623 -5.778 -10.852 1.00 97.31 95 LEU A O 1
ATOM 799 N N . ARG A 1 96 ? 5.589 -6.636 -8.773 1.00 97.25 96 ARG A N 1
ATOM 800 C CA . ARG A 1 96 ? 7.038 -6.900 -8.719 1.00 97.25 96 ARG A CA 1
ATOM 801 C C . ARG A 1 96 ? 7.469 -7.868 -9.809 1.00 97.25 96 ARG A C 1
ATOM 803 O O . ARG A 1 96 ? 8.471 -7.610 -10.474 1.00 97.25 96 ARG A O 1
ATOM 810 N N . SER A 1 97 ? 6.733 -8.966 -9.968 1.00 97.62 97 SER A N 1
ATOM 811 C CA . SER A 1 97 ? 7.033 -10.001 -10.956 1.00 97.62 97 SER A CA 1
ATOM 812 C C . SER A 1 97 ? 6.992 -9.434 -12.377 1.00 97.62 97 SER A C 1
ATOM 814 O O . SER A 1 97 ? 7.995 -9.497 -13.086 1.00 97.62 97 SER A O 1
ATOM 816 N N . ALA A 1 98 ? 5.896 -8.761 -12.747 1.00 98.12 98 ALA A N 1
ATOM 817 C CA . ALA A 1 98 ? 5.726 -8.166 -14.072 1.00 98.12 98 ALA A CA 1
ATOM 818 C C . ALA A 1 98 ? 6.797 -7.105 -14.375 1.00 98.12 98 ALA A C 1
ATOM 820 O O . ALA A 1 98 ? 7.417 -7.136 -15.437 1.00 98.12 98 ALA A O 1
ATOM 821 N N . LEU A 1 99 ? 7.079 -6.200 -13.427 1.00 98.12 99 LEU A N 1
ATOM 822 C CA . LEU A 1 99 ? 8.131 -5.191 -13.598 1.00 98.12 99 LEU A CA 1
ATOM 823 C C . LEU A 1 99 ? 9.511 -5.829 -13.768 1.00 98.12 99 LEU A C 1
ATOM 825 O O . LEU A 1 99 ? 10.268 -5.418 -14.644 1.00 98.12 99 LEU A O 1
ATOM 829 N N . SER A 1 100 ? 9.834 -6.837 -12.955 1.00 97.56 100 SER A N 1
ATOM 830 C CA . SER A 1 100 ? 11.121 -7.538 -13.033 1.00 97.56 100 SER A CA 1
ATOM 831 C C . SER A 1 100 ? 11.286 -8.259 -14.364 1.00 97.56 100 SER A C 1
ATOM 833 O O . SER A 1 100 ? 12.353 -8.176 -14.968 1.00 97.56 100 SER A O 1
ATOM 835 N N . TYR A 1 101 ? 10.230 -8.936 -14.819 1.00 98.25 101 TYR A N 1
ATOM 836 C CA . TYR A 1 101 ? 10.206 -9.645 -16.090 1.00 98.25 101 TYR A CA 1
ATOM 837 C C . TYR A 1 101 ? 10.432 -8.688 -17.261 1.00 98.25 101 TYR A C 1
ATOM 839 O O . TYR A 1 101 ? 11.367 -8.885 -18.031 1.00 98.25 101 TYR A O 1
ATOM 847 N N . VAL A 1 102 ? 9.643 -7.612 -17.354 1.00 98.31 102 VAL A N 1
ATOM 848 C CA . VAL A 1 102 ? 9.744 -6.641 -18.454 1.00 98.31 102 VAL A CA 1
ATOM 849 C C . VAL A 1 102 ? 11.108 -5.950 -18.456 1.00 98.31 102 VAL A C 1
ATOM 851 O O . VAL A 1 102 ? 11.756 -5.867 -19.494 1.00 98.31 102 VAL A O 1
ATOM 854 N N . ILE A 1 103 ? 11.607 -5.508 -17.300 1.00 97.88 103 ILE A N 1
ATOM 855 C CA . ILE A 1 103 ? 12.936 -4.881 -17.216 1.00 97.88 103 ILE A CA 1
ATOM 856 C C . ILE A 1 103 ? 14.026 -5.860 -17.666 1.00 97.88 103 ILE A C 1
ATOM 858 O O . ILE A 1 103 ? 14.873 -5.494 -18.476 1.00 97.88 103 ILE A O 1
ATOM 862 N N . CYS A 1 104 ? 13.990 -7.106 -17.189 1.00 97.12 104 CYS A N 1
ATOM 863 C CA . CYS A 1 104 ? 14.987 -8.107 -17.556 1.00 97.12 104 CYS A CA 1
ATOM 864 C C . CYS A 1 104 ? 14.910 -8.503 -19.036 1.00 97.12 104 CYS A C 1
ATOM 866 O O . CYS A 1 104 ? 15.944 -8.727 -19.657 1.00 97.12 104 CYS A O 1
ATOM 868 N N . LYS A 1 105 ? 13.705 -8.588 -19.609 1.00 97.94 105 LYS A N 1
ATOM 869 C CA . LYS A 1 105 ? 13.500 -8.928 -21.021 1.00 97.94 105 LYS A CA 1
ATOM 870 C C . LYS A 1 105 ? 14.133 -7.896 -21.956 1.00 97.94 105 LYS A C 1
ATOM 872 O O . LYS A 1 105 ? 14.696 -8.278 -22.974 1.00 97.94 105 LYS A O 1
ATOM 877 N N . HIS A 1 106 ? 14.045 -6.609 -21.617 1.00 97.94 106 HIS A N 1
ATOM 878 C CA . HIS A 1 106 ? 14.521 -5.521 -22.483 1.00 97.94 106 HIS A CA 1
ATOM 879 C C . HIS A 1 106 ? 15.950 -5.067 -22.188 1.00 97.94 106 HIS A C 1
ATOM 881 O O . HIS A 1 106 ? 16.640 -4.627 -23.102 1.00 97.94 106 HIS A O 1
ATOM 887 N N . TYR A 1 107 ? 16.393 -5.148 -20.933 1.00 97.06 107 TYR A N 1
ATOM 888 C CA . TYR A 1 107 ? 17.694 -4.619 -20.505 1.00 97.06 107 TYR A CA 1
ATOM 889 C C . TYR A 1 107 ? 18.634 -5.683 -19.937 1.00 97.06 107 TYR A C 1
ATOM 891 O O . TYR A 1 107 ? 19.748 -5.363 -19.548 1.00 97.06 107 TYR A O 1
ATOM 899 N N . GLY A 1 108 ? 18.209 -6.944 -19.874 1.00 96.62 108 GLY A N 1
ATOM 900 C CA . GLY A 1 108 ? 19.005 -8.027 -19.314 1.00 96.62 108 GLY A CA 1
ATOM 901 C C . GLY A 1 108 ? 19.036 -8.058 -17.777 1.00 96.62 108 GLY A C 1
ATOM 902 O O . GLY A 1 108 ? 18.485 -7.191 -17.090 1.00 96.62 108 GLY A O 1
ATOM 903 N N . PRO A 1 109 ? 19.661 -9.100 -17.201 1.00 96.06 109 PRO A N 1
ATOM 904 C CA . PRO A 1 109 ? 19.704 -9.317 -15.756 1.00 96.06 109 PRO A CA 1
ATOM 905 C C . PRO A 1 109 ? 20.864 -8.592 -15.056 1.00 96.06 109 PRO A C 1
ATOM 907 O O . PRO A 1 109 ? 20.987 -8.695 -13.833 1.00 96.06 109 PRO A O 1
ATOM 910 N N . ASN A 1 110 ? 21.753 -7.924 -15.796 1.00 95.69 110 ASN A N 1
ATOM 911 C CA . ASN A 1 110 ? 22.934 -7.275 -15.234 1.00 95.69 110 ASN A CA 1
ATOM 912 C C . ASN A 1 110 ? 22.607 -5.851 -14.773 1.00 95.69 110 ASN A C 1
ATOM 914 O O . ASN A 1 110 ? 22.076 -5.045 -15.536 1.00 95.69 110 ASN A O 1
ATOM 918 N N . GLU A 1 111 ? 22.955 -5.524 -13.530 1.00 91.44 111 GLU A N 1
ATOM 919 C CA . GLU A 1 111 ? 22.729 -4.207 -12.929 1.00 91.44 111 GLU A CA 1
ATOM 920 C C . GLU A 1 111 ? 23.319 -3.056 -13.743 1.00 91.44 111 GLU A C 1
ATOM 922 O O . GLU A 1 111 ? 22.748 -1.967 -13.745 1.00 91.44 111 GLU A O 1
ATOM 927 N N . ARG A 1 112 ? 24.413 -3.299 -14.473 1.00 92.75 112 ARG A N 1
ATOM 928 C CA . ARG A 1 112 ? 25.048 -2.294 -15.336 1.00 92.75 112 ARG A CA 1
ATOM 929 C C . ARG A 1 112 ? 24.206 -1.932 -16.553 1.00 92.75 112 ARG A C 1
ATOM 931 O O . ARG A 1 112 ? 24.347 -0.822 -17.047 1.00 92.75 112 ARG A O 1
ATOM 938 N N . ASP A 1 113 ? 23.327 -2.832 -16.980 1.00 95.44 113 ASP A N 1
ATOM 939 C CA . ASP A 1 113 ? 22.532 -2.677 -18.194 1.00 95.44 113 ASP A CA 1
ATOM 940 C C . ASP A 1 113 ? 21.144 -2.112 -17.868 1.00 95.44 113 ASP A C 1
ATOM 942 O O . ASP A 1 113 ? 20.648 -1.219 -18.558 1.00 95.44 113 ASP A O 1
ATOM 946 N N . TYR A 1 114 ? 20.517 -2.576 -16.778 1.00 94.81 114 TYR A N 1
ATOM 947 C CA . TYR A 1 114 ? 19.149 -2.172 -16.440 1.00 94.81 114 TYR A CA 1
ATOM 948 C C . TYR A 1 114 ? 19.046 -0.949 -15.511 1.00 94.81 114 TYR A C 1
ATOM 950 O O . TYR A 1 114 ? 18.016 -0.273 -15.545 1.00 94.81 114 TYR A O 1
ATOM 958 N N . LEU A 1 115 ? 20.070 -0.612 -14.709 1.00 93.75 115 LEU A N 1
ATOM 959 C CA . LEU A 1 115 ? 20.076 0.585 -13.837 1.00 93.75 115 LEU A CA 1
ATOM 960 C C . LEU A 1 115 ? 20.615 1.847 -14.535 1.00 93.75 115 LEU A C 1
ATOM 962 O O . LEU A 1 115 ? 21.145 2.748 -13.886 1.00 93.75 115 LEU A O 1
ATOM 966 N N . ILE A 1 116 ? 20.464 1.936 -15.854 1.00 95.38 116 ILE A N 1
ATOM 967 C CA . ILE A 1 116 ? 20.864 3.102 -16.646 1.00 95.38 116 ILE A CA 1
ATOM 968 C C . ILE A 1 116 ? 19.726 4.129 -16.651 1.00 95.38 116 ILE A C 1
ATOM 970 O O . ILE A 1 116 ? 18.570 3.800 -16.928 1.00 95.38 116 ILE A O 1
ATOM 974 N N . ARG A 1 117 ? 20.034 5.398 -16.362 1.00 95.44 117 ARG A N 1
ATOM 975 C CA . ARG A 1 117 ? 19.041 6.484 -16.272 1.00 95.44 117 ARG A CA 1
ATOM 976 C C . ARG A 1 117 ? 18.250 6.655 -17.570 1.00 95.44 117 ARG A C 1
ATOM 978 O O . ARG A 1 117 ? 17.041 6.877 -17.531 1.00 95.44 117 ARG A O 1
ATOM 985 N N . GLU A 1 118 ? 18.921 6.504 -18.705 1.00 96.06 118 GLU A N 1
ATOM 986 C CA . GLU A 1 118 ? 18.406 6.657 -20.068 1.00 96.06 118 GLU A CA 1
ATOM 987 C C . GLU A 1 118 ? 17.373 5.582 -20.443 1.00 96.06 118 GLU A C 1
ATOM 989 O O . GLU A 1 118 ? 16.579 5.777 -21.372 1.00 96.06 118 GLU A O 1
ATOM 994 N N . ASN A 1 119 ? 17.318 4.468 -19.705 1.00 95.75 119 ASN A N 1
ATOM 995 C CA . ASN A 1 119 ? 16.290 3.441 -19.878 1.00 95.75 119 ASN A CA 1
ATOM 996 C C . ASN A 1 119 ? 14.912 3.912 -19.387 1.00 95.75 119 ASN A C 1
ATOM 998 O O . ASN A 1 119 ? 13.882 3.408 -19.838 1.00 95.75 119 ASN A O 1
ATOM 1002 N N . PHE A 1 120 ? 14.868 4.940 -18.537 1.00 96.94 120 PHE A N 1
ATOM 1003 C CA . PHE A 1 120 ? 13.652 5.446 -17.908 1.00 96.94 120 PHE A CA 1
ATOM 1004 C C . PHE A 1 120 ? 13.331 6.882 -18.341 1.00 96.94 120 PHE A C 1
ATOM 1006 O O . PHE A 1 120 ? 14.166 7.639 -18.833 1.00 96.94 120 PHE A O 1
ATOM 1013 N N . LYS A 1 121 ? 12.080 7.293 -18.141 1.00 97.31 121 LYS A N 1
ATOM 1014 C CA . LYS A 1 121 ? 11.665 8.696 -18.212 1.00 97.31 121 LYS A CA 1
ATOM 1015 C C . LYS A 1 121 ? 12.215 9.438 -16.997 1.00 97.31 121 LYS A C 1
ATOM 1017 O O . LYS A 1 121 ? 12.182 8.911 -15.890 1.00 97.31 121 LYS A O 1
ATOM 1022 N N . SER A 1 122 ? 12.615 10.699 -17.169 1.00 94.88 122 SER A N 1
ATOM 1023 C CA . SER A 1 122 ? 13.106 11.504 -16.040 1.00 94.88 122 SER A CA 1
ATOM 1024 C C . SER A 1 122 ? 12.027 11.785 -14.984 1.00 94.88 122 SER A C 1
ATOM 1026 O O . SER A 1 122 ? 12.312 11.811 -13.789 1.00 94.88 122 SER A O 1
ATOM 1028 N N . GLY A 1 123 ? 10.768 11.933 -15.407 1.00 93.75 123 GLY A N 1
ATOM 1029 C CA . GLY A 1 123 ? 9.668 12.308 -14.518 1.00 93.75 123 GLY A CA 1
ATOM 1030 C C . GLY A 1 123 ? 9.727 13.780 -14.104 1.00 93.75 123 GLY A C 1
ATOM 1031 O O . GLY A 1 123 ? 10.448 14.578 -14.699 1.00 93.75 123 GLY A O 1
ATOM 1032 N N . ASN A 1 124 ? 8.937 14.148 -13.094 1.00 93.19 124 ASN A N 1
ATOM 1033 C CA . ASN A 1 124 ? 8.864 15.539 -12.640 1.00 93.19 124 ASN A CA 1
ATOM 1034 C C . ASN A 1 124 ? 10.099 15.909 -11.808 1.00 93.19 124 ASN A C 1
ATOM 1036 O O . ASN A 1 124 ? 10.730 15.039 -11.204 1.00 93.19 124 ASN A O 1
ATOM 1040 N N . LYS A 1 125 ? 10.403 17.207 -11.733 1.00 92.44 125 LYS A N 1
ATOM 1041 C CA . LYS A 1 125 ? 11.358 17.732 -10.754 1.00 92.44 125 LYS A CA 1
ATOM 1042 C C . LYS A 1 125 ? 10.757 17.663 -9.349 1.00 92.44 125 LYS A C 1
ATOM 1044 O O . LYS A 1 125 ? 9.568 17.926 -9.167 1.00 92.44 125 LYS A O 1
ATOM 1049 N N . VAL A 1 126 ? 11.576 17.304 -8.372 1.00 88.31 126 VAL A N 1
ATOM 1050 C CA . VAL A 1 126 ? 11.224 17.218 -6.953 1.00 88.31 126 VAL A CA 1
ATOM 1051 C C . VAL A 1 126 ? 12.284 17.934 -6.122 1.00 88.31 126 VAL A C 1
ATOM 1053 O O . VAL A 1 126 ? 13.460 17.941 -6.482 1.00 88.31 126 VAL A O 1
ATOM 1056 N N . SER A 1 127 ? 11.864 18.550 -5.016 1.00 86.94 127 SER A N 1
ATOM 1057 C CA . SER A 1 127 ? 12.788 19.108 -4.028 1.00 86.94 127 SER A CA 1
ATOM 1058 C C . SER A 1 127 ? 13.193 18.011 -3.048 1.00 86.94 127 SER A C 1
ATOM 1060 O O . SER A 1 127 ? 12.339 17.360 -2.443 1.00 86.94 127 SER A O 1
ATOM 1062 N N . HIS A 1 128 ? 14.493 17.796 -2.895 1.00 79.12 128 HIS A N 1
ATOM 1063 C CA . HIS A 1 128 ? 15.066 16.847 -1.956 1.00 79.12 128 HIS A CA 1
ATOM 1064 C C . HIS A 1 128 ? 16.252 17.502 -1.247 1.00 79.12 128 HIS A C 1
ATOM 1066 O O . HIS A 1 128 ? 17.249 17.842 -1.881 1.00 79.12 128 HIS A O 1
ATOM 1072 N N . GLN A 1 129 ? 16.152 17.670 0.077 1.00 79.75 129 GLN A N 1
ATOM 1073 C CA . GLN A 1 129 ? 17.197 18.299 0.905 1.00 79.75 129 GLN A CA 1
ATOM 1074 C C . GLN A 1 129 ? 17.648 19.671 0.362 1.00 79.75 129 GLN A C 1
ATOM 1076 O O . GLN A 1 129 ? 18.837 19.968 0.289 1.00 79.75 129 GLN A O 1
ATOM 1081 N N . GLY A 1 130 ? 16.692 20.492 -0.085 1.00 81.44 130 GLY A N 1
ATOM 1082 C CA . GLY A 1 130 ? 16.964 21.830 -0.622 1.00 81.44 130 GLY A CA 1
ATOM 1083 C C . GLY A 1 130 ? 17.535 21.857 -2.045 1.00 81.44 130 GLY A C 1
ATOM 1084 O O . GLY A 1 130 ? 17.786 22.938 -2.568 1.00 81.44 130 GLY A O 1
ATOM 1085 N N . LYS A 1 131 ? 17.713 20.700 -2.700 1.00 86.38 131 LYS A N 1
ATOM 1086 C CA . LYS A 1 131 ? 18.143 20.604 -4.103 1.00 86.38 131 LYS A CA 1
ATOM 1087 C C . LYS A 1 131 ? 17.011 20.099 -4.987 1.00 86.38 131 LYS A C 1
ATOM 1089 O O . LYS A 1 131 ? 16.220 19.253 -4.580 1.00 86.38 131 LYS A O 1
ATOM 1094 N N . THR A 1 132 ? 16.953 20.611 -6.211 1.00 90.56 132 THR A N 1
ATOM 1095 C CA . THR A 1 132 ? 16.000 20.140 -7.221 1.00 90.56 132 THR A CA 1
ATOM 1096 C C . THR A 1 132 ? 16.629 19.006 -8.024 1.00 90.56 132 THR A C 1
ATOM 1098 O O . THR A 1 132 ? 17.674 19.202 -8.636 1.00 90.56 132 THR A O 1
ATOM 1101 N N . GLU A 1 133 ? 15.990 17.841 -8.051 1.00 92.94 133 GLU A N 1
ATOM 1102 C CA . GLU A 1 133 ? 16.407 16.672 -8.842 1.00 92.94 133 GLU A CA 1
ATOM 1103 C C . GLU A 1 133 ? 15.208 16.065 -9.587 1.00 92.94 133 GLU A C 1
ATOM 1105 O O . GLU A 1 133 ? 14.060 16.426 -9.312 1.00 92.94 133 GLU A O 1
ATOM 1110 N N . TYR A 1 134 ? 15.432 15.144 -10.528 1.00 95.31 134 TYR A N 1
ATOM 1111 C CA . TYR A 1 134 ? 14.332 14.425 -11.169 1.00 95.31 134 TYR A CA 1
ATOM 1112 C C . TYR A 1 134 ? 13.904 13.195 -10.357 1.00 95.31 134 TYR A C 1
ATOM 1114 O O . TYR A 1 134 ? 14.696 12.577 -9.646 1.00 95.31 134 TYR A O 1
ATOM 1122 N N . GLN A 1 135 ? 12.641 12.782 -10.514 1.00 95.25 135 GLN A N 1
ATOM 1123 C CA . GLN A 1 135 ? 12.102 11.566 -9.885 1.00 95.25 135 GLN A CA 1
ATOM 1124 C C . GLN A 1 135 ? 12.936 10.310 -10.177 1.00 95.25 135 GLN A C 1
ATOM 1126 O O . GLN A 1 135 ? 13.056 9.446 -9.306 1.00 95.25 135 GLN A O 1
ATOM 1131 N N . ILE A 1 136 ? 13.527 10.209 -11.373 1.00 96.12 136 ILE A N 1
ATOM 1132 C CA . ILE A 1 136 ? 14.412 9.089 -11.712 1.00 96.12 136 ILE A CA 1
ATOM 1133 C C . ILE A 1 136 ? 15.679 9.064 -10.858 1.00 96.12 136 ILE A C 1
ATOM 1135 O O . ILE A 1 136 ? 16.075 7.997 -10.399 1.00 96.12 136 ILE A O 1
ATOM 1139 N N . ASP A 1 137 ? 16.271 10.222 -10.572 1.00 95.06 137 ASP A N 1
ATOM 1140 C CA . ASP A 1 137 ? 17.517 10.311 -9.810 1.00 95.06 137 ASP A CA 1
ATOM 1141 C C . ASP A 1 137 ? 17.266 9.852 -8.364 1.00 95.06 137 ASP A C 1
ATOM 1143 O O . ASP A 1 137 ? 18.023 9.061 -7.797 1.00 95.06 137 ASP A O 1
ATOM 1147 N N . GLN A 1 138 ? 16.121 10.242 -7.794 1.00 94.06 138 GLN A N 1
ATOM 1148 C CA . GLN A 1 138 ? 15.674 9.760 -6.490 1.00 94.06 138 GLN A CA 1
ATOM 1149 C C . GLN A 1 138 ? 15.429 8.241 -6.475 1.00 94.06 138 GLN A C 1
ATOM 1151 O O . GLN A 1 138 ? 15.781 7.563 -5.504 1.00 94.06 138 GLN A O 1
ATOM 1156 N N . LEU A 1 139 ? 14.804 7.694 -7.525 1.00 95.25 139 LEU A N 1
ATOM 1157 C CA . LEU A 1 139 ? 14.531 6.261 -7.632 1.00 95.25 139 LEU A CA 1
ATOM 1158 C C . LEU A 1 139 ? 15.831 5.455 -7.737 1.00 95.25 139 LEU A C 1
ATOM 1160 O O . LEU A 1 139 ? 16.004 4.501 -6.980 1.00 95.25 139 LEU A O 1
ATOM 1164 N N . LEU A 1 140 ? 16.756 5.861 -8.609 1.00 95.44 140 LEU A N 1
ATOM 1165 C CA . LEU A 1 140 ? 18.049 5.197 -8.773 1.00 95.44 140 LEU A CA 1
ATOM 1166 C C . LEU A 1 140 ? 18.862 5.243 -7.479 1.00 95.44 140 LEU A C 1
ATOM 1168 O O . LEU A 1 140 ? 19.382 4.212 -7.062 1.00 95.44 140 LEU A O 1
ATOM 1172 N N . ARG A 1 141 ? 18.893 6.378 -6.764 1.00 94.50 141 ARG A N 1
ATOM 1173 C CA . ARG A 1 141 ? 19.537 6.455 -5.439 1.00 94.50 141 ARG A CA 1
ATOM 1174 C C . ARG A 1 141 ? 18.948 5.453 -4.444 1.00 94.50 141 ARG A C 1
ATOM 1176 O O . ARG A 1 141 ? 19.693 4.804 -3.711 1.00 94.50 141 ARG A O 1
ATOM 1183 N N . LYS A 1 142 ? 17.621 5.289 -4.420 1.00 94.75 142 LYS A N 1
ATOM 1184 C CA . LYS A 1 142 ? 16.957 4.292 -3.562 1.00 94.75 142 LYS A CA 1
ATOM 1185 C C . LYS A 1 142 ? 17.307 2.859 -3.966 1.00 94.75 142 LYS A C 1
ATOM 1187 O O . LYS A 1 142 ? 17.581 2.052 -3.084 1.00 94.75 142 LYS A O 1
ATOM 1192 N N . LEU A 1 143 ? 17.325 2.546 -5.262 1.00 94.81 143 LEU A N 1
ATOM 1193 C CA . LEU A 1 143 ? 17.725 1.226 -5.762 1.00 94.81 143 LEU A CA 1
ATOM 1194 C C . LEU A 1 143 ? 19.194 0.930 -5.439 1.00 94.81 143 LEU A C 1
ATOM 1196 O O . LEU A 1 143 ? 19.502 -0.147 -4.939 1.00 94.81 143 LEU A O 1
ATOM 1200 N N . HIS A 1 144 ? 20.086 1.910 -5.603 1.00 93.44 144 HIS A N 1
ATOM 1201 C CA . HIS A 1 144 ? 21.477 1.795 -5.171 1.00 93.44 144 HIS A CA 1
ATOM 1202 C C . HIS A 1 144 ? 21.597 1.535 -3.671 1.00 93.44 144 HIS A C 1
ATOM 1204 O O . HIS A 1 144 ? 22.405 0.698 -3.277 1.00 93.44 144 HIS A O 1
ATOM 1210 N N . LYS A 1 145 ? 20.790 2.193 -2.831 1.00 93.50 145 LYS A N 1
ATOM 1211 C CA . LYS A 1 145 ? 20.761 1.903 -1.393 1.00 93.50 145 LYS A CA 1
ATOM 1212 C C . LYS A 1 145 ? 20.343 0.452 -1.128 1.00 93.50 145 LYS A C 1
ATOM 1214 O O . LYS A 1 145 ? 21.080 -0.257 -0.458 1.00 93.50 145 LYS A O 1
ATOM 1219 N N . ILE A 1 146 ? 19.241 -0.002 -1.731 1.00 92.44 146 ILE A N 1
ATOM 1220 C CA . ILE A 1 146 ? 18.725 -1.378 -1.587 1.00 92.44 146 ILE A CA 1
ATOM 1221 C C . ILE A 1 146 ? 19.763 -2.418 -2.027 1.00 92.44 146 ILE A C 1
ATOM 1223 O O . ILE A 1 146 ? 19.958 -3.431 -1.361 1.00 92.44 146 ILE A O 1
ATOM 1227 N N . ARG A 1 147 ? 20.481 -2.162 -3.126 1.00 90.44 147 ARG A N 1
ATOM 1228 C CA . ARG A 1 147 ? 21.577 -3.023 -3.596 1.00 90.44 147 ARG A CA 1
ATOM 1229 C C . ARG A 1 147 ? 22.652 -3.233 -2.521 1.00 90.44 147 ARG A C 1
ATOM 1231 O O . ARG A 1 147 ? 23.232 -4.315 -2.451 1.00 90.44 147 ARG A O 1
ATOM 1238 N N . HIS A 1 148 ? 22.925 -2.224 -1.696 1.00 91.62 148 HIS A N 1
ATOM 1239 C CA . HIS A 1 148 ? 23.935 -2.273 -0.634 1.00 91.62 148 HIS A CA 1
ATOM 1240 C C . HIS A 1 148 ? 23.375 -2.720 0.723 1.00 91.62 148 HIS A C 1
ATOM 1242 O O . HIS A 1 148 ? 24.134 -2.814 1.690 1.00 91.62 148 HIS A O 1
ATOM 1248 N N . ASP A 1 149 ? 22.086 -3.059 0.806 1.00 90.62 149 ASP A N 1
ATOM 1249 C CA . ASP A 1 149 ? 21.519 -3.612 2.031 1.00 90.62 149 ASP A CA 1
ATOM 1250 C C . ASP A 1 149 ? 22.194 -4.949 2.378 1.00 90.62 149 ASP A C 1
ATOM 1252 O O . ASP A 1 149 ? 22.554 -5.756 1.513 1.00 90.62 149 ASP A O 1
ATOM 1256 N N . LYS A 1 150 ? 22.381 -5.195 3.677 1.00 90.38 150 LYS A N 1
ATOM 1257 C CA . LYS A 1 150 ? 23.007 -6.420 4.213 1.00 90.38 150 LYS A CA 1
ATOM 1258 C C . LYS A 1 150 ? 21.997 -7.554 4.437 1.00 90.38 150 LYS A C 1
ATOM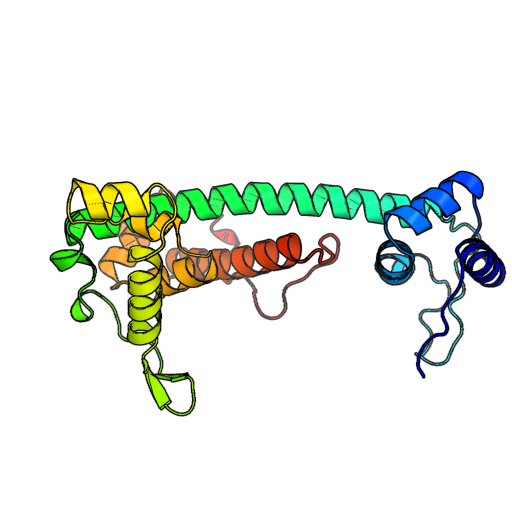 1260 O O . LYS A 1 150 ? 22.241 -8.468 5.214 1.00 90.38 150 LYS A O 1
ATOM 1265 N N . VAL A 1 151 ? 20.840 -7.475 3.784 1.00 90.19 151 VAL A N 1
ATOM 1266 C CA . VAL A 1 151 ? 19.716 -8.402 3.965 1.00 90.19 151 VAL A CA 1
ATOM 1267 C C . VAL A 1 151 ? 19.693 -9.416 2.819 1.00 90.19 151 VAL A C 1
ATOM 1269 O O . VAL A 1 151 ? 20.029 -9.095 1.677 1.00 90.19 151 VAL A O 1
ATOM 1272 N N . GLN A 1 152 ? 19.305 -10.658 3.109 1.00 89.38 152 GLN A N 1
ATOM 1273 C CA . GLN A 1 152 ? 19.108 -11.686 2.085 1.00 89.38 152 GLN A CA 1
ATOM 1274 C C . GLN A 1 152 ? 17.808 -11.449 1.292 1.00 89.38 152 GLN A C 1
ATOM 1276 O O . GLN A 1 152 ? 16.827 -10.980 1.867 1.00 89.38 152 GLN A O 1
ATOM 1281 N N . PRO A 1 153 ? 17.751 -11.788 -0.012 1.00 90.31 153 PRO A N 1
ATOM 1282 C CA . PRO A 1 153 ? 18.804 -12.410 -0.824 1.00 90.31 153 PRO A CA 1
ATOM 1283 C C . PRO A 1 153 ? 19.788 -11.415 -1.474 1.00 90.31 153 PRO A C 1
ATOM 1285 O O . PRO A 1 153 ? 20.697 -11.845 -2.183 1.00 90.31 153 PRO A O 1
ATOM 1288 N N . MET A 1 154 ? 19.630 -10.101 -1.261 1.00 91.81 154 MET A N 1
ATOM 1289 C CA . MET A 1 154 ? 20.463 -9.065 -1.897 1.00 91.81 154 MET A CA 1
ATOM 1290 C C . MET A 1 154 ? 21.953 -9.254 -1.598 1.00 91.81 154 MET A C 1
ATOM 1292 O O . MET A 1 154 ? 22.770 -9.215 -2.518 1.00 91.81 154 MET A O 1
ATOM 1296 N N . MET A 1 155 ? 22.297 -9.513 -0.332 1.00 91.56 155 MET A N 1
ATOM 1297 C CA . MET A 1 155 ? 23.681 -9.729 0.098 1.00 91.56 155 MET A CA 1
ATOM 1298 C C . MET A 1 155 ? 24.343 -10.900 -0.641 1.00 91.56 155 MET A C 1
ATOM 1300 O O . MET A 1 155 ? 25.408 -10.718 -1.225 1.00 91.56 155 MET A O 1
ATOM 1304 N N . HIS A 1 156 ? 23.684 -12.066 -0.695 1.00 92.44 156 HIS A N 1
ATOM 1305 C CA . HIS A 1 156 ? 24.210 -13.243 -1.393 1.00 92.44 156 HIS A CA 1
ATOM 1306 C C . HIS A 1 156 ? 24.480 -12.969 -2.873 1.00 92.44 156 HIS A C 1
ATOM 1308 O O . HIS A 1 156 ? 25.536 -13.335 -3.381 1.00 92.44 156 HIS A O 1
ATOM 1314 N N . TYR A 1 157 ? 23.548 -12.311 -3.568 1.00 93.56 157 TYR A N 1
ATOM 1315 C CA . TYR A 1 157 ? 23.711 -12.036 -4.995 1.00 93.56 157 TYR A CA 1
ATOM 1316 C C . TYR A 1 157 ? 24.853 -11.055 -5.273 1.00 93.56 157 TYR A C 1
ATOM 1318 O O . TYR A 1 157 ? 25.678 -11.296 -6.156 1.00 93.56 157 TYR A O 1
ATOM 1326 N N . ARG A 1 158 ? 24.949 -9.995 -4.465 1.00 93.19 158 ARG A N 1
ATOM 1327 C CA . ARG A 1 158 ? 26.031 -9.015 -4.560 1.00 93.19 158 ARG A CA 1
ATOM 1328 C C . ARG A 1 158 ? 27.399 -9.646 -4.293 1.00 93.19 158 ARG A C 1
ATOM 1330 O O . ARG A 1 158 ? 28.326 -9.392 -5.046 1.00 93.19 158 ARG A O 1
ATOM 1337 N N . GLU A 1 159 ? 27.532 -10.455 -3.247 1.00 93.69 159 GLU A N 1
ATOM 1338 C CA . GLU A 1 159 ? 28.828 -11.016 -2.834 1.00 93.69 159 GLU A CA 1
ATOM 1339 C C . GLU A 1 159 ? 29.263 -12.200 -3.700 1.00 93.69 159 GLU A C 1
ATOM 1341 O O . GLU A 1 159 ? 30.438 -12.307 -4.039 1.00 93.69 159 GLU A O 1
ATOM 1346 N N . LYS A 1 160 ? 28.327 -13.070 -4.103 1.00 94.56 160 LYS A N 1
ATOM 1347 C CA . LYS A 1 160 ? 28.644 -14.269 -4.889 1.00 94.56 160 LYS A CA 1
ATOM 1348 C C . LYS A 1 160 ? 28.745 -14.003 -6.390 1.00 94.56 160 LYS A C 1
ATOM 1350 O O . LYS A 1 160 ? 29.590 -14.598 -7.049 1.00 94.56 160 LYS A O 1
ATOM 1355 N N . TYR A 1 161 ? 27.873 -13.156 -6.942 1.00 92.38 161 TYR A N 1
ATOM 1356 C CA . TYR A 1 161 ? 27.766 -12.953 -8.393 1.00 92.38 161 TYR A CA 1
ATOM 1357 C C . TYR A 1 161 ? 28.191 -11.553 -8.847 1.00 92.38 161 TYR A C 1
ATOM 1359 O O . TYR A 1 161 ? 28.154 -11.279 -10.044 1.00 92.38 161 TYR A O 1
ATOM 1367 N N . ASN A 1 162 ? 28.565 -10.660 -7.919 1.00 93.31 162 ASN A N 1
ATOM 1368 C CA . ASN A 1 162 ? 28.871 -9.251 -8.200 1.00 93.31 162 ASN A CA 1
ATOM 1369 C C . ASN A 1 162 ? 27.794 -8.557 -9.062 1.00 93.31 162 ASN A C 1
ATOM 1371 O O . ASN A 1 162 ? 28.089 -7.689 -9.880 1.00 93.31 162 ASN A O 1
ATOM 1375 N N . ASN A 1 163 ? 26.542 -8.994 -8.904 1.00 94.69 163 ASN A N 1
ATOM 1376 C CA . ASN A 1 163 ? 25.395 -8.538 -9.672 1.00 94.69 163 ASN A CA 1
ATOM 1377 C C . ASN A 1 163 ? 24.117 -8.765 -8.864 1.00 94.69 163 ASN A C 1
ATOM 1379 O O . ASN A 1 163 ? 23.939 -9.824 -8.259 1.00 94.69 163 ASN A O 1
ATOM 1383 N N . VAL A 1 164 ? 23.192 -7.810 -8.908 1.00 95.31 164 VAL A N 1
ATOM 1384 C CA . VAL A 1 164 ? 21.850 -7.974 -8.344 1.00 95.31 164 VAL A CA 1
ATOM 1385 C C . VAL A 1 164 ? 20.828 -7.883 -9.479 1.00 95.31 164 VAL A C 1
ATOM 1387 O O . VAL A 1 164 ? 20.614 -6.792 -9.996 1.00 95.31 164 VAL A O 1
ATOM 139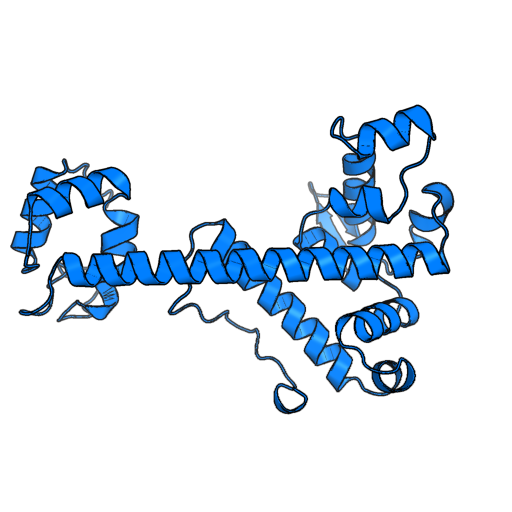0 N N . PRO A 1 165 ? 20.171 -8.986 -9.879 1.00 96.00 165 PRO A N 1
ATOM 1391 C CA . PRO A 1 165 ? 19.174 -8.952 -10.949 1.00 96.00 165 PRO A CA 1
ATOM 1392 C C . PRO A 1 165 ? 17.887 -8.189 -10.585 1.00 96.00 165 PRO A C 1
ATOM 1394 O O . PRO A 1 165 ? 17.581 -8.040 -9.392 1.00 96.00 165 PRO A O 1
ATOM 1397 N N . PRO A 1 166 ? 17.062 -7.793 -11.579 1.00 96.19 166 PRO A N 1
ATOM 1398 C CA . PRO A 1 166 ? 15.809 -7.068 -11.348 1.00 96.19 166 PRO A CA 1
ATOM 1399 C C . PRO A 1 166 ? 14.878 -7.746 -10.330 1.00 96.19 166 PRO A C 1
ATOM 1401 O O . PRO A 1 166 ? 14.410 -7.099 -9.397 1.00 96.19 166 PRO A O 1
ATOM 1404 N N . TRP A 1 167 ? 14.678 -9.067 -10.423 1.00 95.19 167 TRP A N 1
ATOM 1405 C CA . TRP A 1 167 ? 13.795 -9.817 -9.512 1.00 95.19 167 TRP A CA 1
ATOM 1406 C C . TRP A 1 167 ? 14.316 -9.927 -8.073 1.00 95.19 167 TRP A C 1
ATOM 1408 O O . TRP A 1 167 ? 13.567 -10.328 -7.181 1.00 95.19 167 TRP A O 1
ATOM 1418 N N . ILE A 1 168 ? 15.587 -9.596 -7.831 1.00 95.44 168 ILE A N 1
ATOM 1419 C CA . ILE A 1 168 ? 16.160 -9.506 -6.487 1.00 95.44 168 ILE A CA 1
ATOM 1420 C C . ILE A 1 168 ? 16.033 -8.077 -5.964 1.00 95.44 168 ILE A C 1
ATOM 1422 O O . ILE A 1 168 ? 15.467 -7.875 -4.891 1.00 95.44 168 ILE A O 1
ATOM 1426 N N . ILE A 1 169 ? 16.479 -7.074 -6.727 1.00 94.62 169 ILE A N 1
ATOM 1427 C CA . ILE A 1 169 ? 16.473 -5.679 -6.258 1.00 94.62 169 ILE A CA 1
ATOM 1428 C C . ILE A 1 169 ? 15.048 -5.156 -6.028 1.00 94.62 169 ILE A C 1
ATOM 1430 O O . ILE A 1 169 ? 14.781 -4.470 -5.042 1.00 94.62 169 ILE A O 1
ATOM 1434 N N . ILE A 1 170 ? 14.103 -5.536 -6.894 1.00 94.94 170 ILE A N 1
ATOM 1435 C CA . ILE A 1 170 ? 12.705 -5.097 -6.835 1.00 94.94 170 ILE A CA 1
ATOM 1436 C C . ILE A 1 170 ? 12.000 -5.651 -5.584 1.00 94.94 170 ILE A C 1
ATOM 1438 O O . ILE A 1 170 ? 11.114 -4.986 -5.037 1.00 94.94 170 ILE A O 1
ATOM 1442 N N . LYS A 1 171 ? 12.425 -6.805 -5.047 1.00 89.81 171 LYS A N 1
ATOM 1443 C CA . LYS A 1 171 ? 11.896 -7.341 -3.777 1.00 89.81 171 LYS A CA 1
ATOM 1444 C C . LYS A 1 171 ? 12.180 -6.425 -2.588 1.00 89.81 171 LYS A C 1
ATOM 1446 O O . LYS A 1 171 ? 11.329 -6.312 -1.715 1.00 89.81 171 LYS A O 1
ATOM 1451 N N . GLY A 1 172 ? 13.318 -5.730 -2.584 1.00 90.62 172 GLY A N 1
ATOM 1452 C CA . GLY A 1 172 ? 13.674 -4.771 -1.532 1.00 90.62 172 GLY A CA 1
ATOM 1453 C C . GLY A 1 172 ? 12.950 -3.423 -1.628 1.00 90.62 172 GLY A C 1
ATOM 1454 O O . GLY A 1 172 ? 13.114 -2.563 -0.766 1.00 90.62 172 GLY A O 1
ATOM 1455 N N . THR A 1 173 ? 12.155 -3.195 -2.677 1.00 93.44 173 THR A N 1
ATOM 1456 C CA . THR A 1 173 ? 11.438 -1.928 -2.860 1.00 93.44 173 THR A CA 1
ATOM 1457 C C . THR A 1 173 ? 10.094 -1.922 -2.129 1.00 93.44 173 THR A C 1
ATOM 1459 O O . THR A 1 173 ? 9.429 -2.950 -2.013 1.00 93.44 173 THR A O 1
ATOM 1462 N N . SER A 1 174 ? 9.661 -0.747 -1.663 1.00 93.44 174 SER A N 1
ATOM 1463 C CA . SER A 1 174 ? 8.300 -0.534 -1.156 1.00 93.44 174 SER A CA 1
ATOM 1464 C C . SER A 1 174 ? 7.290 -0.375 -2.298 1.00 93.44 174 SER A C 1
ATOM 1466 O O . SER A 1 174 ? 7.663 0.069 -3.386 1.00 93.44 174 SER A O 1
ATOM 1468 N N . MET A 1 175 ? 5.997 -0.606 -2.028 1.00 93.56 175 MET A N 1
ATOM 1469 C CA . MET A 1 175 ? 4.899 -0.328 -2.970 1.00 93.56 175 MET A CA 1
ATOM 1470 C C . MET A 1 175 ? 5.019 1.053 -3.637 1.00 93.56 175 MET A C 1
ATOM 1472 O O . MET A 1 175 ? 4.932 1.175 -4.853 1.00 93.56 175 MET A O 1
ATOM 1476 N N . GLY A 1 176 ? 5.323 2.109 -2.874 1.00 94.06 176 GLY A N 1
ATOM 1477 C CA . GLY A 1 176 ? 5.505 3.452 -3.441 1.00 94.06 176 GLY A CA 1
ATOM 1478 C C . GLY A 1 176 ? 6.647 3.545 -4.464 1.00 94.06 176 GLY A C 1
ATOM 1479 O O . GLY A 1 176 ? 6.497 4.197 -5.498 1.00 94.06 176 GLY A O 1
ATOM 1480 N N . ASN A 1 177 ? 7.770 2.863 -4.217 1.00 94.88 177 ASN A N 1
ATOM 1481 C CA . ASN A 1 177 ? 8.878 2.804 -5.171 1.00 94.88 177 ASN A CA 1
ATOM 1482 C C . ASN A 1 177 ? 8.530 1.939 -6.396 1.00 94.88 177 ASN A C 1
ATOM 1484 O O . ASN A 1 177 ? 8.966 2.282 -7.491 1.00 94.88 177 ASN A O 1
ATOM 1488 N N . LEU A 1 178 ? 7.710 0.889 -6.250 1.00 95.81 178 LEU A N 1
ATOM 1489 C CA . LEU A 1 178 ? 7.203 0.090 -7.378 1.00 95.81 178 LEU A CA 1
ATOM 1490 C C . LEU A 1 178 ? 6.318 0.911 -8.311 1.00 95.81 178 LEU A C 1
ATOM 14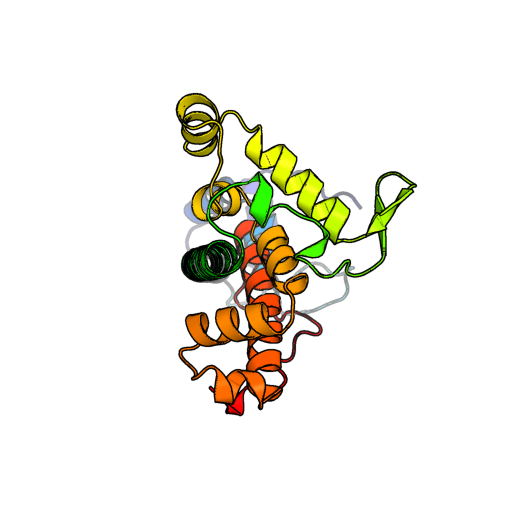92 O O . LEU A 1 178 ? 6.534 0.912 -9.521 1.00 95.81 178 LEU A O 1
ATOM 1496 N N . LEU A 1 179 ? 5.361 1.665 -7.758 1.00 95.56 179 LEU A N 1
ATOM 1497 C CA . LEU A 1 179 ? 4.538 2.571 -8.560 1.00 95.56 179 LEU A CA 1
ATOM 1498 C C . LEU A 1 179 ? 5.390 3.647 -9.233 1.00 95.56 179 LEU A C 1
ATOM 1500 O O . LEU A 1 179 ? 5.099 4.042 -10.363 1.00 95.56 179 LEU A O 1
ATOM 1504 N N . MET A 1 180 ? 6.439 4.124 -8.555 1.00 95.88 180 MET A N 1
ATOM 1505 C CA . MET A 1 180 ? 7.361 5.082 -9.149 1.00 95.88 180 MET A CA 1
ATOM 1506 C C . MET A 1 180 ? 8.139 4.463 -10.311 1.00 95.88 180 MET A C 1
ATOM 1508 O O . MET A 1 180 ? 8.172 5.053 -11.386 1.00 95.88 180 MET A O 1
ATOM 1512 N N . LEU A 1 181 ? 8.694 3.264 -10.126 1.00 96.81 181 LEU A N 1
ATOM 1513 C CA . LEU A 1 181 ? 9.382 2.511 -11.171 1.00 96.81 181 LEU A CA 1
ATOM 1514 C C . LEU A 1 181 ? 8.471 2.311 -12.385 1.00 96.81 181 LEU A C 1
ATOM 1516 O O . LEU A 1 181 ? 8.832 2.731 -13.481 1.00 96.81 181 LEU A O 1
ATOM 1520 N N . TYR A 1 182 ? 7.252 1.801 -12.176 1.00 97.31 182 TYR A N 1
ATOM 1521 C CA . TYR A 1 182 ? 6.244 1.689 -13.231 1.00 97.31 182 TYR A CA 1
ATOM 1522 C C . TYR A 1 182 ? 5.997 3.035 -13.922 1.00 97.31 182 TYR A C 1
ATOM 1524 O O . TYR A 1 182 ? 6.071 3.127 -15.146 1.00 97.31 182 TYR A O 1
ATOM 1532 N N . LYS A 1 183 ? 5.757 4.115 -13.164 1.00 96.25 183 LYS A N 1
ATOM 1533 C CA . LYS A 1 183 ? 5.498 5.453 -13.722 1.00 96.25 183 LYS A CA 1
ATOM 1534 C C . LYS A 1 183 ? 6.662 5.970 -14.577 1.00 96.25 183 LYS A C 1
ATOM 1536 O O . LYS A 1 183 ? 6.397 6.717 -15.524 1.00 96.25 183 LYS A O 1
ATOM 1541 N N . LEU A 1 184 ? 7.905 5.604 -14.279 1.00 97.06 184 LEU A N 1
ATOM 1542 C CA . LEU A 1 184 ? 9.080 6.059 -15.023 1.00 97.06 184 LEU A CA 1
ATOM 1543 C C . LEU A 1 184 ? 9.468 5.136 -16.186 1.00 97.06 184 LEU A C 1
ATOM 1545 O O . LEU A 1 184 ? 10.303 5.531 -16.992 1.00 97.06 184 LEU A O 1
ATOM 1549 N N . LEU A 1 185 ? 8.836 3.973 -16.364 1.00 97.38 185 LEU A N 1
ATOM 1550 C CA . LEU A 1 185 ? 9.040 3.168 -17.571 1.00 97.38 185 LEU A CA 1
ATOM 1551 C C . LEU A 1 185 ? 8.657 3.936 -18.854 1.00 97.38 185 LEU A C 1
ATOM 1553 O O . LEU A 1 185 ? 7.744 4.780 -18.880 1.00 97.38 185 LEU A O 1
ATOM 1557 N N . LYS A 1 186 ? 9.358 3.624 -19.950 1.00 97.00 186 LYS A N 1
ATOM 1558 C CA . LYS A 1 186 ? 8.991 4.070 -21.302 1.00 97.00 186 LYS A CA 1
ATOM 1559 C C . LYS A 1 186 ? 7.663 3.429 -21.726 1.00 97.00 186 LYS A C 1
ATOM 1561 O O . LYS A 1 186 ? 7.261 2.405 -21.184 1.00 97.00 186 LYS A O 1
ATOM 1566 N N . ALA A 1 187 ? 6.958 4.062 -22.667 1.00 95.69 187 ALA A N 1
ATOM 1567 C CA . ALA A 1 187 ? 5.598 3.654 -23.033 1.00 95.69 187 ALA A CA 1
ATOM 1568 C C . ALA A 1 187 ? 5.484 2.178 -23.480 1.00 95.69 187 ALA A C 1
ATOM 1570 O O . ALA A 1 187 ? 4.608 1.506 -22.944 1.00 95.69 187 ALA A O 1
ATOM 1571 N N . PRO A 1 188 ? 6.385 1.630 -24.325 1.00 96.44 188 PRO A N 1
ATOM 1572 C CA . PRO A 1 188 ? 6.294 0.224 -24.733 1.00 96.44 188 PRO A CA 1
ATOM 1573 C C . PRO A 1 188 ? 6.374 -0.751 -23.548 1.00 96.44 188 PRO A C 1
ATOM 1575 O O . PRO A 1 188 ? 5.534 -1.635 -23.414 1.00 96.44 188 PRO A O 1
ATOM 1578 N N . LEU A 1 189 ? 7.316 -0.526 -22.625 1.00 97.88 189 LEU A N 1
ATOM 1579 C CA . LEU A 1 189 ? 7.483 -1.361 -21.431 1.00 97.88 189 LEU A CA 1
ATOM 1580 C C . LEU A 1 189 ? 6.289 -1.235 -20.476 1.00 97.88 189 LEU A C 1
ATOM 1582 O O . LEU A 1 189 ? 5.883 -2.216 -19.862 1.00 97.88 189 LEU A O 1
ATOM 1586 N N . LYS A 1 190 ? 5.692 -0.041 -20.346 1.00 96.56 190 LYS A N 1
ATOM 1587 C CA . LYS A 1 190 ? 4.461 0.123 -19.555 1.00 96.56 190 LYS A CA 1
ATOM 1588 C C . LYS A 1 190 ? 3.317 -0.705 -20.117 1.00 96.56 190 LYS A C 1
ATOM 1590 O O . LYS A 1 190 ? 2.628 -1.356 -19.340 1.00 96.56 190 LYS A O 1
ATOM 1595 N N . ASN A 1 191 ? 3.122 -0.667 -21.433 1.00 97.44 191 ASN A N 1
ATOM 1596 C CA . ASN A 1 191 ? 2.052 -1.414 -22.084 1.00 97.44 191 ASN A CA 1
ATOM 1597 C C . ASN A 1 191 ? 2.236 -2.919 -21.855 1.00 97.44 191 ASN A C 1
ATOM 1599 O O . ASN A 1 191 ? 1.271 -3.606 -21.543 1.00 97.44 191 ASN A O 1
ATOM 1603 N N . GLU A 1 192 ? 3.473 -3.416 -21.909 1.00 98.12 192 GLU A N 1
ATOM 1604 C CA . GLU A 1 192 ? 3.773 -4.821 -21.616 1.00 98.12 192 GLU A CA 1
ATOM 1605 C C . GLU A 1 192 ? 3.463 -5.197 -20.160 1.00 98.12 192 GLU A C 1
ATOM 1607 O O . GLU A 1 192 ? 2.844 -6.227 -19.908 1.00 98.12 192 GLU A O 1
ATOM 1612 N N . VAL A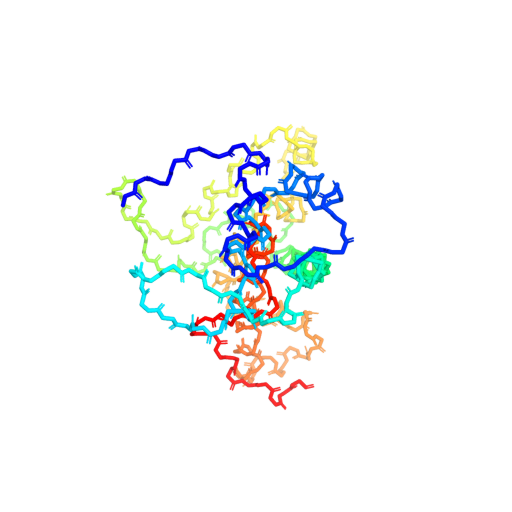 1 193 ? 3.797 -4.335 -19.193 1.00 98.00 193 VAL A N 1
ATOM 1613 C CA . VAL A 1 193 ? 3.428 -4.552 -17.782 1.00 98.00 193 VAL A CA 1
ATOM 1614 C C . VAL A 1 193 ? 1.908 -4.620 -17.603 1.00 98.00 193 VAL A C 1
ATOM 1616 O O . VAL A 1 193 ? 1.418 -5.496 -16.892 1.00 98.00 193 VAL A O 1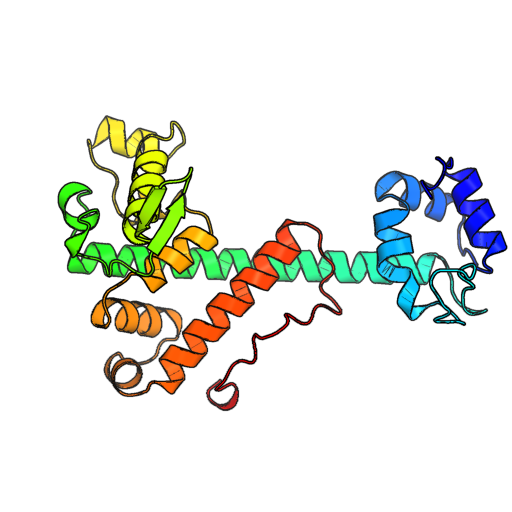
ATOM 1619 N N . VAL A 1 194 ? 1.158 -3.715 -18.239 1.00 97.25 194 VAL A N 1
ATOM 1620 C CA . VAL A 1 194 ? -0.315 -3.703 -18.175 1.00 97.25 194 VAL A CA 1
ATOM 1621 C C . VAL A 1 194 ? -0.898 -4.957 -18.830 1.00 97.25 194 VAL A C 1
ATOM 1623 O O . VAL A 1 194 ? -1.777 -5.585 -18.248 1.00 97.25 194 VAL A O 1
ATOM 1626 N N . SER A 1 195 ? -0.372 -5.352 -19.992 1.00 97.31 195 SER A N 1
ATOM 1627 C CA . SER A 1 195 ? -0.764 -6.571 -20.707 1.00 97.31 195 SER A CA 1
ATOM 1628 C C . SER A 1 195 ? -0.579 -7.818 -19.838 1.00 97.31 195 SER A C 1
ATOM 1630 O O . SER A 1 195 ? -1.519 -8.592 -19.684 1.00 97.31 195 SER A O 1
ATOM 1632 N N . ILE A 1 196 ? 0.572 -7.961 -19.171 1.00 97.06 196 ILE A N 1
ATOM 1633 C CA . ILE A 1 196 ? 0.846 -9.090 -18.267 1.00 97.06 196 ILE A CA 1
ATOM 1634 C C . ILE A 1 196 ? -0.122 -9.112 -17.079 1.00 97.06 196 ILE A C 1
ATOM 1636 O O . ILE A 1 196 ? -0.618 -10.171 -16.708 1.00 97.06 196 ILE A O 1
ATOM 1640 N N . LEU A 1 197 ? -0.370 -7.959 -16.451 1.00 96.06 197 LEU A N 1
ATOM 1641 C CA . LEU A 1 197 ? -1.130 -7.905 -15.199 1.00 96.06 197 LEU A CA 1
ATOM 1642 C C . LEU A 1 197 ? -2.643 -8.003 -15.390 1.00 96.06 197 LEU A C 1
ATOM 1644 O O . LEU A 1 197 ? -3.320 -8.502 -14.495 1.00 96.06 197 LEU A O 1
ATOM 1648 N N . TYR A 1 198 ? -3.176 -7.504 -16.505 1.00 93.44 198 TYR A N 1
ATOM 1649 C CA . TYR A 1 198 ? -4.607 -7.582 -16.813 1.00 93.44 198 TYR A CA 1
ATOM 1650 C C . TYR A 1 198 ? -4.959 -8.707 -17.792 1.00 93.44 198 TYR A C 1
ATOM 1652 O O . TYR A 1 198 ? -6.136 -9.006 -17.957 1.00 93.44 198 TYR A O 1
ATOM 1660 N N . GLY A 1 199 ? -3.972 -9.333 -18.439 1.00 93.75 199 GLY A N 1
ATOM 1661 C CA . GLY A 1 199 ? -4.198 -10.411 -19.404 1.00 93.75 199 GLY A CA 1
ATOM 1662 C C . GLY A 1 199 ? -4.706 -9.946 -20.773 1.00 93.75 199 GLY A C 1
ATOM 1663 O O . GLY A 1 199 ? -5.150 -10.772 -21.565 1.00 93.75 199 GLY A O 1
ATOM 1664 N N . TYR A 1 200 ? -4.648 -8.646 -21.074 1.00 93.31 200 TYR A N 1
ATOM 1665 C CA . TYR A 1 200 ? -5.036 -8.116 -22.385 1.00 93.31 200 TYR A CA 1
ATOM 1666 C C . TYR A 1 200 ? -3.907 -8.261 -23.416 1.00 93.31 200 TYR A C 1
ATOM 1668 O O . TYR A 1 200 ? -2.744 -8.047 -23.058 1.00 93.31 200 TYR A O 1
ATOM 1676 N N . PRO A 1 201 ? -4.215 -8.528 -24.702 1.00 95.06 201 PRO A N 1
ATOM 1677 C CA . PRO A 1 201 ? -3.227 -8.483 -25.779 1.00 95.06 201 PRO A CA 1
ATOM 1678 C C . PRO A 1 201 ? -2.512 -7.127 -25.851 1.00 95.06 201 PRO A C 1
ATOM 1680 O O . PRO A 1 201 ? -3.105 -6.076 -25.583 1.00 95.06 201 PRO A O 1
ATOM 1683 N N . ILE A 1 202 ? -1.230 -7.134 -26.222 1.00 95.81 202 ILE A N 1
ATOM 1684 C CA . ILE A 1 202 ? -0.395 -5.924 -26.229 1.00 95.81 202 ILE A CA 1
ATOM 1685 C C . ILE A 1 202 ? -0.905 -4.872 -27.223 1.00 95.81 202 ILE A C 1
ATOM 1687 O O . ILE A 1 202 ? -0.746 -3.670 -26.992 1.00 95.81 202 ILE A O 1
ATOM 1691 N N . GLU A 1 203 ? -1.559 -5.313 -28.296 1.00 95.06 203 GLU A N 1
ATOM 1692 C CA . GLU A 1 203 ? -2.180 -4.481 -29.322 1.00 95.06 203 GLU A CA 1
ATOM 1693 C C . GLU A 1 203 ? -3.343 -3.677 -28.731 1.00 95.06 203 GLU A C 1
ATOM 1695 O O . GLU A 1 203 ? -3.414 -2.464 -28.931 1.00 95.06 203 GLU A O 1
ATOM 1700 N N . VAL A 1 204 ? -4.198 -4.325 -27.931 1.00 93.62 204 VAL A N 1
ATOM 1701 C CA . VAL A 1 204 ? -5.327 -3.678 -27.241 1.00 93.62 204 VAL A CA 1
ATOM 1702 C C . VAL A 1 204 ? -4.804 -2.621 -26.276 1.00 93.62 204 VAL A C 1
ATOM 1704 O O . VAL A 1 204 ? -5.181 -1.456 -26.358 1.00 93.62 204 VAL A O 1
ATOM 1707 N N . VAL A 1 205 ? -3.852 -2.985 -25.413 1.00 94.50 205 VAL A N 1
ATOM 1708 C CA . VAL A 1 205 ? -3.276 -2.051 -24.431 1.00 94.50 205 VAL A CA 1
ATOM 1709 C C . VAL A 1 205 ? -2.591 -0.860 -25.106 1.00 94.50 205 VAL A C 1
ATOM 1711 O O . VAL A 1 205 ? -2.634 0.266 -24.601 1.00 94.50 205 VAL A O 1
ATOM 1714 N N . SER A 1 206 ? -1.928 -1.089 -26.239 1.00 93.19 206 SER A N 1
ATOM 1715 C CA . SER A 1 206 ? -1.211 -0.030 -26.948 1.00 93.19 206 SER A CA 1
ATOM 1716 C C . SER A 1 206 ? -2.163 0.974 -27.589 1.00 93.19 206 SER A C 1
ATOM 1718 O O . SER A 1 206 ? -1.919 2.179 -27.468 1.00 93.19 206 SER A O 1
ATOM 1720 N N . ASN A 1 207 ? -3.258 0.488 -28.174 1.00 91.50 207 ASN A N 1
ATOM 1721 C CA . ASN A 1 207 ? -4.228 1.297 -28.908 1.00 91.50 207 ASN A CA 1
ATOM 1722 C C . ASN A 1 207 ? -5.303 1.932 -28.012 1.00 91.50 207 ASN A C 1
ATOM 1724 O O . ASN A 1 207 ? -5.821 2.993 -28.349 1.00 91.50 207 ASN A O 1
ATOM 1728 N N . GLU A 1 208 ? -5.607 1.343 -26.852 1.00 89.69 208 GLU A N 1
ATOM 1729 C CA . GLU A 1 208 ? -6.684 1.810 -25.978 1.00 89.69 208 GLU A CA 1
ATOM 1730 C C . GLU A 1 208 ? -6.170 2.498 -24.709 1.00 89.69 208 GLU A C 1
ATOM 1732 O O . GLU A 1 208 ? -5.650 1.887 -23.769 1.00 89.69 208 GLU A O 1
ATOM 1737 N N . ASP A 1 209 ? -6.375 3.814 -24.631 1.00 89.31 209 ASP A N 1
ATOM 1738 C CA . ASP A 1 209 ? -6.048 4.595 -23.434 1.00 89.31 209 ASP A CA 1
ATOM 1739 C C . ASP A 1 209 ? -6.914 4.242 -22.222 1.00 89.31 209 ASP A C 1
ATOM 1741 O O . ASP A 1 209 ? -6.504 4.477 -21.082 1.00 89.31 209 ASP A O 1
ATOM 1745 N N . SER A 1 210 ? -8.091 3.667 -22.441 1.00 89.81 210 SER A N 1
ATOM 1746 C CA . SER A 1 210 ? -9.030 3.276 -21.394 1.00 89.81 210 SER A CA 1
ATOM 1747 C C . SER A 1 210 ? -8.431 2.219 -20.453 1.00 89.81 210 SER A C 1
ATOM 1749 O O . SER A 1 210 ? -8.395 2.438 -19.241 1.00 89.81 210 SER A O 1
ATOM 1751 N N . VAL A 1 211 ? -7.839 1.148 -20.997 1.00 90.75 211 VAL A N 1
ATOM 1752 C CA . VAL A 1 211 ? -7.182 0.067 -20.237 1.00 90.75 211 VAL A CA 1
ATOM 1753 C C . VAL A 1 211 ? -5.983 0.600 -19.448 1.00 90.75 211 VAL A C 1
ATOM 1755 O O . VAL A 1 211 ? -5.831 0.329 -18.254 1.00 90.75 211 VAL A O 1
ATOM 1758 N N . LYS A 1 212 ? -5.154 1.441 -20.080 1.00 91.19 212 LYS A N 1
ATOM 1759 C CA . LYS A 1 212 ? -3.996 2.080 -19.427 1.00 91.19 212 LYS A CA 1
ATOM 1760 C C . LYS A 1 212 ? -4.424 3.002 -18.280 1.00 91.19 212 LYS A C 1
ATOM 1762 O O . LYS A 1 212 ? -3.776 3.034 -17.230 1.00 91.19 212 LYS A O 1
ATOM 1767 N N . ASN A 1 213 ? -5.504 3.760 -18.469 1.00 90.88 213 ASN A N 1
ATOM 1768 C CA . ASN A 1 213 ? -6.043 4.655 -17.450 1.00 90.88 213 ASN A CA 1
ATOM 1769 C C . ASN A 1 213 ? -6.695 3.894 -16.295 1.00 90.88 213 ASN A C 1
ATOM 1771 O O . ASN A 1 213 ? -6.456 4.266 -15.146 1.00 90.88 213 ASN A O 1
ATOM 1775 N N . LEU A 1 214 ? -7.452 2.833 -16.588 1.00 91.19 214 LEU A N 1
ATOM 1776 C CA . LEU A 1 214 ? -8.005 1.917 -15.593 1.00 91.19 214 LEU A CA 1
ATOM 1777 C C . LEU A 1 214 ? -6.882 1.363 -14.713 1.00 91.19 214 LEU A C 1
ATOM 1779 O O . LEU A 1 214 ? -6.905 1.565 -13.502 1.00 91.19 214 LEU A O 1
ATOM 1783 N N . PHE A 1 215 ? -5.830 0.813 -15.326 1.00 93.25 215 PHE A N 1
ATOM 1784 C CA . PHE A 1 215 ? -4.666 0.303 -14.602 1.00 93.25 215 PHE A CA 1
ATOM 1785 C C . PHE A 1 215 ? -3.998 1.362 -13.718 1.00 93.25 215 PHE A C 1
ATOM 1787 O O . PHE A 1 215 ? -3.703 1.124 -12.543 1.00 93.25 215 PHE A O 1
ATOM 1794 N N . ALA A 1 216 ? -3.778 2.564 -14.255 1.00 91.38 216 ALA A N 1
ATOM 1795 C CA . ALA A 1 216 ? -3.183 3.657 -13.494 1.00 91.38 216 ALA A CA 1
ATOM 1796 C C . ALA A 1 216 ? -4.056 4.095 -12.302 1.00 91.38 216 ALA A C 1
ATOM 1798 O O . ALA A 1 216 ? -3.517 4.450 -11.249 1.00 91.38 216 ALA A O 1
ATOM 1799 N N . ASP A 1 217 ? -5.380 4.083 -12.453 1.00 90.75 217 ASP A N 1
ATOM 1800 C CA . ASP A 1 217 ? -6.318 4.426 -11.386 1.00 90.75 217 ASP A CA 1
ATOM 1801 C C . ASP A 1 217 ? -6.393 3.313 -10.330 1.00 90.75 217 ASP A C 1
ATOM 1803 O O . ASP A 1 217 ? -6.324 3.614 -9.134 1.00 90.75 217 ASP A O 1
ATOM 1807 N N . SER A 1 218 ? -6.398 2.043 -10.747 1.00 92.44 218 SER A N 1
ATOM 1808 C CA . SER A 1 218 ? -6.315 0.883 -9.855 1.00 92.44 218 SER A CA 1
ATOM 1809 C C . SER A 1 218 ? -5.048 0.913 -9.007 1.00 92.44 218 SER A C 1
ATOM 1811 O O . SER A 1 218 ? -5.138 0.804 -7.789 1.00 92.44 218 SER A O 1
ATOM 1813 N N . LEU A 1 219 ? -3.870 1.170 -9.589 1.00 92.75 219 LEU A N 1
ATOM 1814 C CA . LEU A 1 219 ? -2.628 1.267 -8.811 1.00 92.75 219 LEU A CA 1
ATOM 1815 C C . LEU A 1 219 ? -2.688 2.359 -7.732 1.00 92.75 219 LEU A C 1
ATOM 1817 O O . LEU A 1 219 ? -2.243 2.145 -6.602 1.00 92.75 219 LEU A O 1
ATOM 1821 N N . LYS A 1 220 ? -3.256 3.532 -8.048 1.00 90.75 220 LYS A N 1
ATOM 1822 C CA . LYS A 1 220 ? -3.436 4.611 -7.059 1.00 90.75 220 LYS A CA 1
ATOM 1823 C C . LYS A 1 220 ? -4.394 4.197 -5.946 1.00 90.75 220 LYS A C 1
ATOM 1825 O O . LYS A 1 220 ? -4.175 4.569 -4.793 1.00 90.75 220 LYS A O 1
ATOM 1830 N N . LEU A 1 221 ? -5.462 3.478 -6.290 1.00 92.56 221 LEU A N 1
ATOM 1831 C CA . LEU A 1 221 ? -6.431 2.955 -5.333 1.00 92.56 221 LEU A CA 1
ATOM 1832 C C . LEU A 1 221 ? -5.774 1.926 -4.406 1.00 92.56 221 LEU A C 1
ATOM 1834 O O . LEU A 1 221 ? -5.833 2.075 -3.185 1.00 92.56 221 LEU A O 1
ATOM 1838 N N . PHE A 1 222 ? -5.060 0.959 -4.982 1.00 93.62 222 PHE A N 1
ATOM 1839 C CA . PHE A 1 222 ? -4.335 -0.082 -4.260 1.00 93.62 222 PHE A CA 1
ATOM 1840 C C . PHE A 1 222 ? -3.306 0.507 -3.299 1.00 93.62 222 PHE A C 1
ATOM 1842 O O . PHE A 1 222 ? -3.271 0.122 -2.135 1.00 93.62 222 PHE A O 1
ATOM 1849 N N . LEU A 1 223 ? -2.530 1.512 -3.725 1.00 93.19 223 LEU A N 1
ATOM 1850 C CA . LEU A 1 223 ? -1.578 2.190 -2.841 1.00 93.19 223 LEU A CA 1
ATOM 1851 C C . LEU A 1 223 ? -2.268 2.792 -1.604 1.00 93.19 223 LEU A C 1
ATOM 1853 O O . LEU A 1 223 ? -1.743 2.681 -0.493 1.00 93.19 223 LEU A O 1
ATOM 1857 N N . LYS A 1 224 ? -3.436 3.423 -1.781 1.00 92.81 224 LYS A N 1
ATOM 1858 C CA . LYS A 1 224 ? -4.188 4.033 -0.677 1.00 92.81 224 LYS A CA 1
ATOM 1859 C C . LYS A 1 224 ? -4.715 2.983 0.297 1.00 92.81 224 LYS A C 1
ATOM 1861 O O . LYS A 1 224 ? -4.450 3.108 1.491 1.00 92.81 224 LYS A O 1
ATOM 1866 N N . TYR A 1 225 ? -5.381 1.936 -0.193 1.00 94.50 225 TYR A N 1
ATOM 1867 C CA . TYR A 1 225 ? -5.884 0.855 0.663 1.00 94.50 225 TYR A CA 1
ATOM 1868 C C . TYR A 1 225 ? -4.757 0.087 1.357 1.00 94.50 225 TYR A C 1
ATOM 1870 O O . TYR A 1 225 ? -4.845 -0.164 2.559 1.00 94.50 225 TYR A O 1
ATOM 1878 N N . ARG A 1 226 ? -3.660 -0.210 0.650 1.00 94.50 226 ARG A N 1
ATOM 1879 C CA . ARG A 1 226 ? -2.471 -0.857 1.219 1.00 94.50 226 ARG A CA 1
ATOM 1880 C C . ARG A 1 226 ? -1.898 -0.040 2.370 1.00 94.50 226 ARG A C 1
ATOM 1882 O O . ARG A 1 226 ? -1.687 -0.577 3.454 1.00 94.50 226 ARG A O 1
ATOM 1889 N N . ASN A 1 227 ? -1.645 1.253 2.156 1.00 93.56 227 ASN A N 1
ATOM 1890 C CA . ASN A 1 227 ? -1.056 2.109 3.190 1.00 93.56 227 ASN A CA 1
ATOM 1891 C C . ASN A 1 227 ? -2.017 2.321 4.360 1.00 93.56 227 ASN A C 1
ATOM 1893 O O . ASN A 1 227 ? -1.601 2.209 5.509 1.00 93.56 227 ASN A O 1
ATOM 1897 N N . ARG A 1 228 ? -3.303 2.570 4.088 1.00 94.06 228 ARG A N 1
ATOM 1898 C CA . ARG A 1 228 ? -4.325 2.709 5.132 1.00 94.06 228 ARG A CA 1
ATOM 1899 C C . ARG A 1 228 ? -4.373 1.463 6.015 1.00 94.06 228 ARG A C 1
ATOM 1901 O O . ARG A 1 228 ? -4.329 1.594 7.233 1.00 94.06 228 ARG A O 1
ATOM 1908 N N . SER A 1 229 ? -4.376 0.279 5.402 1.00 94.44 229 SER A N 1
ATOM 1909 C CA . SER A 1 229 ? -4.424 -0.994 6.125 1.00 94.44 229 SER A CA 1
ATOM 1910 C C . SER A 1 229 ? -3.149 -1.261 6.928 1.00 94.44 229 SER A C 1
ATOM 1912 O O . SER A 1 229 ? -3.231 -1.701 8.071 1.00 94.44 229 SER A O 1
ATOM 1914 N N . ALA A 1 230 ? -1.976 -0.937 6.371 1.00 92.19 230 ALA A N 1
ATOM 1915 C CA . ALA A 1 230 ? -0.684 -1.100 7.042 1.00 92.19 230 ALA A CA 1
ATOM 1916 C C . ALA A 1 230 ? -0.499 -0.170 8.256 1.00 92.19 230 ALA A C 1
ATOM 1918 O O . ALA A 1 230 ? 0.227 -0.512 9.183 1.00 92.19 230 ALA A O 1
ATOM 1919 N N . HIS A 1 231 ? -1.143 1.000 8.253 1.00 90.19 231 HIS A N 1
ATOM 1920 C CA . HIS A 1 231 ? -1.044 1.999 9.322 1.00 90.19 231 HIS A CA 1
ATOM 1921 C C . HIS A 1 231 ? -2.217 1.954 10.313 1.00 90.19 231 HIS A C 1
ATOM 1923 O O . HIS A 1 231 ? -2.452 2.931 11.016 1.00 90.19 231 HIS A O 1
ATOM 1929 N N . GLY A 1 232 ? -2.978 0.854 10.356 1.00 86.06 232 GLY A N 1
ATOM 1930 C CA . GLY A 1 232 ? -4.086 0.703 11.305 1.00 86.06 232 GLY A CA 1
ATOM 1931 C C . GLY A 1 232 ? -5.273 1.633 11.035 1.00 86.06 232 GLY A C 1
ATOM 1932 O O . GLY A 1 232 ? -6.121 1.825 11.898 1.00 86.06 232 GLY A O 1
ATOM 1933 N N . GLY A 1 233 ? -5.376 2.206 9.836 1.00 89.00 233 GLY A N 1
ATOM 1934 C CA . GLY A 1 233 ? -6.509 3.048 9.475 1.00 89.00 233 GLY A CA 1
ATOM 1935 C C . GLY A 1 233 ? -7.806 2.249 9.330 1.00 89.00 233 GLY A C 1
ATOM 1936 O O . GLY A 1 233 ? -7.774 1.070 8.986 1.00 89.00 233 GLY A O 1
ATOM 1937 N N . ARG A 1 234 ? -8.941 2.919 9.551 1.00 91.12 234 ARG A N 1
ATOM 1938 C CA . ARG A 1 234 ? -10.291 2.378 9.303 1.00 91.12 234 ARG A CA 1
ATOM 1939 C C . ARG A 1 234 ? -10.521 2.126 7.812 1.00 91.12 234 ARG A C 1
ATOM 1941 O O . ARG A 1 234 ? -10.056 2.952 7.010 1.00 91.12 234 ARG A O 1
ATOM 1948 N N . ILE A 1 235 ? -11.221 1.041 7.466 1.00 94.25 235 ILE A N 1
ATOM 1949 C CA . ILE A 1 235 ? -11.481 0.601 6.082 1.00 94.25 235 ILE A CA 1
ATOM 1950 C C . ILE A 1 235 ? -12.973 0.599 5.716 1.00 94.25 235 ILE A C 1
ATOM 1952 O O . ILE A 1 235 ? -13.296 1.000 4.600 1.00 94.25 235 ILE A O 1
ATOM 1956 N N . TYR A 1 236 ? -13.878 0.210 6.617 1.00 92.50 236 TYR A N 1
ATOM 1957 C CA . TYR A 1 236 ? -15.302 -0.031 6.337 1.00 92.50 236 TYR A CA 1
ATOM 1958 C C . TYR A 1 236 ? -16.027 1.182 5.735 1.00 92.50 236 TYR A C 1
ATOM 1960 O O . TYR A 1 236 ? -16.934 1.026 4.925 1.00 92.50 236 TYR A O 1
ATOM 1968 N N . ASN A 1 237 ? -15.596 2.391 6.101 1.00 89.94 237 ASN A N 1
ATOM 1969 C CA . ASN A 1 237 ? -16.107 3.662 5.590 1.00 89.94 237 ASN A CA 1
ATOM 1970 C C . ASN A 1 237 ? -15.032 4.481 4.859 1.00 89.94 237 ASN A C 1
ATOM 1972 O O . ASN A 1 237 ? -15.174 5.691 4.675 1.00 89.94 237 ASN A O 1
ATOM 1976 N N . TYR A 1 238 ? -13.923 3.850 4.468 1.00 90.81 238 TYR A N 1
ATOM 1977 C CA . TYR A 1 238 ? -12.844 4.551 3.794 1.00 90.81 238 TYR A CA 1
ATOM 1978 C C . TYR A 1 238 ? -13.179 4.787 2.324 1.00 90.81 238 TYR A C 1
ATOM 1980 O O . TYR A 1 238 ? -13.164 3.866 1.508 1.00 90.81 238 TYR A O 1
ATOM 1988 N N . ALA A 1 239 ? -13.392 6.056 1.984 1.00 87.06 239 ALA A N 1
ATOM 1989 C CA . ALA A 1 239 ? -13.508 6.531 0.616 1.00 87.06 239 ALA A CA 1
ATOM 1990 C C . ALA A 1 239 ? -12.277 7.391 0.265 1.00 87.06 239 ALA A C 1
ATOM 1992 O O . ALA A 1 239 ? -12.113 8.492 0.796 1.00 87.06 239 ALA A O 1
ATOM 1993 N N . PRO A 1 240 ? -11.370 6.923 -0.608 1.00 82.25 240 PRO A N 1
ATOM 1994 C CA . PRO A 1 240 ? -10.200 7.701 -0.984 1.00 82.25 240 PRO A CA 1
ATOM 1995 C C . PRO A 1 240 ? -10.585 8.930 -1.819 1.00 82.25 240 PRO A C 1
ATOM 1997 O O . PRO A 1 240 ? -10.966 8.810 -2.983 1.00 82.25 240 PRO A O 1
ATOM 2000 N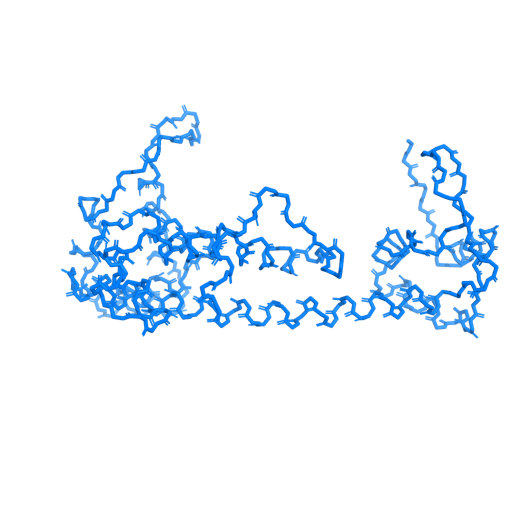 N . GLU A 1 241 ? -10.385 10.130 -1.268 1.00 69.44 241 GLU A N 1
ATOM 2001 C CA . GLU A 1 241 ? -10.637 11.390 -1.980 1.00 69.44 241 GLU A CA 1
ATOM 2002 C C . GLU A 1 241 ? -9.887 11.454 -3.323 1.00 69.44 241 GLU A C 1
ATOM 2004 O O . GLU A 1 241 ? -8.703 11.106 -3.408 1.00 69.44 241 GLU A O 1
ATOM 2009 N N . LYS A 1 242 ? -10.560 11.933 -4.377 1.00 62.28 242 LYS A N 1
ATOM 2010 C CA . LYS A 1 242 ? -9.983 12.228 -5.707 1.00 62.28 242 LYS A CA 1
ATOM 2011 C C . LYS A 1 242 ? -9.447 11.031 -6.520 1.00 62.28 242 LYS A C 1
ATOM 2013 O O . LYS A 1 242 ? -8.716 11.249 -7.481 1.00 62.28 242 LYS A O 1
ATOM 2018 N N . ASN A 1 243 ? -9.840 9.788 -6.216 1.00 63.66 243 ASN A N 1
ATOM 2019 C CA . ASN A 1 243 ? -9.518 8.610 -7.044 1.00 63.66 243 ASN A CA 1
ATOM 2020 C C . ASN A 1 243 ? -10.783 7.944 -7.614 1.00 63.66 243 ASN A C 1
ATOM 2022 O O . ASN A 1 243 ? -11.074 6.792 -7.300 1.00 63.66 243 ASN A O 1
ATOM 2026 N N . LYS A 1 244 ? -11.544 8.654 -8.456 1.00 67.56 244 LYS A N 1
ATOM 2027 C CA . LYS A 1 244 ? -12.555 7.991 -9.293 1.00 67.56 244 LYS A CA 1
ATOM 2028 C C . LYS A 1 244 ? -11.813 7.165 -10.341 1.00 67.56 244 LYS A C 1
ATOM 2030 O O . LYS A 1 244 ? -10.990 7.733 -11.057 1.00 67.56 244 LYS A O 1
ATOM 2035 N N . ILE A 1 245 ? -12.077 5.863 -10.438 1.00 76.00 245 ILE A N 1
ATOM 2036 C CA . ILE A 1 245 ? -11.622 5.117 -11.615 1.00 76.00 245 ILE A CA 1
ATOM 2037 C C . ILE A 1 245 ? -12.428 5.642 -12.801 1.00 76.00 245 ILE A C 1
ATOM 2039 O O . ILE A 1 245 ? -13.643 5.818 -12.729 1.00 76.00 245 ILE A O 1
ATOM 2043 N N . ARG A 1 246 ? -11.736 6.010 -13.873 1.00 74.56 246 ARG A N 1
ATOM 2044 C CA . ARG A 1 246 ? -12.368 6.723 -14.990 1.00 74.56 246 ARG A CA 1
ATOM 2045 C C . ARG A 1 246 ? -13.092 5.799 -15.979 1.00 74.56 246 ARG A C 1
ATOM 2047 O O . ARG A 1 246 ? -13.752 6.312 -16.868 1.00 74.56 246 ARG A O 1
ATOM 2054 N N . TYR A 1 247 ? -12.998 4.477 -15.796 1.00 71.50 247 TYR A N 1
ATOM 2055 C CA . TYR A 1 247 ? -13.412 3.458 -16.770 1.00 71.50 247 TYR A CA 1
ATOM 2056 C C . TYR A 1 247 ? -13.876 2.139 -16.113 1.00 71.50 247 TYR A C 1
ATOM 2058 O O . TYR A 1 247 ? -13.471 1.060 -16.533 1.00 71.50 247 TYR A O 1
ATOM 2066 N N . TRP A 1 248 ? -14.683 2.200 -15.045 1.00 66.19 248 TRP A N 1
ATOM 2067 C CA . TRP A 1 248 ? -15.119 0.991 -14.314 1.00 66.19 248 TRP A CA 1
ATOM 2068 C C . TRP A 1 248 ? -15.901 -0.015 -15.175 1.00 66.19 248 TRP A C 1
ATOM 2070 O O . TRP A 1 248 ? -15.889 -1.192 -14.856 1.00 66.19 248 TRP A O 1
ATOM 2080 N N . TRP A 1 249 ? -16.560 0.432 -16.251 1.00 66.88 249 TRP A N 1
ATOM 2081 C CA . TRP A 1 249 ? -17.394 -0.403 -17.134 1.00 66.88 249 TRP A CA 1
ATOM 2082 C C . TRP A 1 249 ? -16.608 -1.361 -18.045 1.00 66.88 249 TRP A C 1
ATOM 2084 O O . TRP A 1 249 ? -17.209 -2.051 -18.860 1.00 66.88 249 TRP A O 1
ATOM 2094 N N . ILE A 1 250 ? -15.276 -1.333 -17.977 1.00 65.44 250 ILE A N 1
ATOM 2095 C CA . ILE A 1 250 ? -14.378 -2.207 -18.752 1.00 65.44 250 ILE A CA 1
ATOM 2096 C C . ILE A 1 250 ? -14.026 -3.480 -17.960 1.00 65.44 250 ILE A C 1
ATOM 2098 O O . ILE A 1 250 ? -13.469 -4.419 -18.522 1.00 65.44 250 ILE A O 1
ATOM 2102 N N . LEU A 1 251 ? -14.325 -3.494 -16.656 1.00 55.97 251 LEU A N 1
ATOM 2103 C CA . LEU A 1 251 ? -14.249 -4.675 -15.793 1.00 55.97 251 LEU A CA 1
ATOM 2104 C C . LEU A 1 251 ? -15.505 -5.531 -15.966 1.00 55.97 251 LEU A C 1
ATOM 2106 O O . LEU A 1 251 ? -15.348 -6.769 -15.929 1.00 55.97 251 LEU A O 1
#

Radius of gyration: 24.42 Å; chains: 1; bounding box: 59×36×65 Å